Protein 2BBR (pdb70)

CATH classification: 1.10.533.10 (+1 more: 1.10.533.10)

Foldseek 3Di:
DDCQFADDLVLVVVLCVPDDPVLQVLQCLQLPVQQPPDDGSSSSLVSCVVVVQRTPLVVLQSCVLVVVQVCCCVPVVDHNVRSVVSPFPGPGWPLSSLQSNLLVVDDLVLLVQLQVVVCVVPVVLVVQDDSPDGSSSSVVSCVVVPNADQQGDQVVLVSCVVSVVPVSSVVRVVSNVVVVCCCVPVVGD

Solvent-accessible surface area: 9889 Å² total; per-residue (Å²): 136,79,92,182,69,47,21,64,55,85,71,1,94,101,5,26,134,81,19,84,81,69,23,41,18,7,8,44,4,4,2,68,87,12,6,100,79,36,103,67,13,61,84,1,4,38,21,0,29,148,80,84,69,2,24,51,15,0,7,0,0,2,5,36,8,17,110,44,41,69,6,0,130,77,54,38,66,43,61,90,109,22,0,57,146,46,63,28,84,13,41,1,40,84,1,4,15,1,0,0,50,1,13,93,103,22,79,96,67,26,28,100,13,0,22,95,56,0,31,122,109,37,99,78,2,61,132,59,19,60,167,96,9,67,9,3,60,0,0,36,7,0,32,115,69,64,48,4,42,58,73,44,0,52,32,0,2,67,6,0,112,89,28,192,54,109,75,1,7,103,68,0,64,83,5,40,101,82,30,68,50,96,150,145,186,97,181,50,102

Radius of gyration: 16.98 Å; Cα contacts (8 Å, |Δi|>4): 195; chains: 1; bounding box: 41×42×43 Å

Secondary structure (DSSP, 8-state):
--GGGS--HHHHHHHHTT--HHHHHHHHHHTTTTSTT--SHHHHHHHHHHTT---HHHHHHHHHHTT-HHHHHHHH---HHHHHTTTTSSS--HHHHHHHHHHTT--HHHHHHHHHHHHHH-GGGGGG--TT--HHHHHHHHHHTTS-BTTB-HHHHHHHHHTT-HHHHHHHHHHHHHHHHHHHHH---

Organism: Molluscum contagiosum virus subtype 1 (NCBI:txid10280)

B-factor: mean 19.01, std 9.84, range [7.95, 62.47]

InterPro domains:
  IPR001875 Death effector domain [PF01335] (96-179)
  IPR001875 Death effector domain [PS50168] (8-78)
  IPR001875 Death effector domain [PS50168] (95-175)
  IPR001875 Death effector domain [SM00031] (8-78)
  IPR001875 Death effector domain [SM00031] (94-175)
  IPR011029 Death-like domain superfamily [G3DSA:1.10.533.10] (1-90)
  IPR011029 Death-like domain superfamily [G3DSA:1.10.533.10] (91-191)
  IPR011029 Death-like domain superfamily [SSF47986] (13-74)
  IPR011029 Death-like domain superfamily [SSF47986] (94-177)

Sequence (189 aa):
SDSKEVPSLPFLRHLLEELDSHEDSLLLFLCHDAAPGCTTVTQALCSLSQQRKLTLAALVEMLYVLQRMDLLKSRFGLSKEGAEQLLGTSFLTRYRKLMVCVGEELDSSELRALRLFACNLNPSLSTALSESSRFVELVLALENVGLVSPSSVSVLADMLRTLRRLDLCQQLVEYEQQEQARYRYCLHH

GO terms:
  GO:0042025 host cell nucleus (C, IDA)
  GO:0030430 host cell cytoplasm (C, IDA)
  GO:0140321 symbiont-mediated suppression of host autophagy (P, IDA)
  GO:0033668 symbiont-mediated suppression of host apoptosis (P, IDA)
  GO:0085034 symbiont-mediated suppression of host NF-kappaB cascade (P, IDA)
  GO:0005515 protein binding (F, IPI)
  GO:2001234 negative regulation of apoptotic signaling pathway (P, IDA)
  GO:0060545 positive regulation of necroptotic process (P, IMP)

Structure (mmCIF, N/CA/C/O backbone):
data_2BBR
#
_entry.id   2BBR
#
_cell.length_a   34.979
_cell.length_b   62.867
_cell.length_c   75.806
_cell.angle_alpha   90.00
_cell.angle_beta   90.00
_cell.angle_gamma   90.00
#
_symmetry.space_group_name_H-M   'P 21 21 21'
#
loop_
_entity.id
_entity.type
_entity.pdbx_description
1 polymer 'Viral CASP8 and FADD-like apoptosis regulator'
2 non-polymer 'AZIDE ION'
3 water water
#
loop_
_atom_site.group_PDB
_atom_site.id
_atom_site.type_symbol
_atom_site.label_atom_id
_atom_site.label_alt_id
_atom_site.label_comp_id
_atom_site.label_asym_id
_atom_site.label_entity_id
_atom_site.label_seq_id
_atom_site.pdbx_PDB_ins_code
_atom_site.Cartn_x
_atom_site.Cartn_y
_atom_site.Cartn_z
_atom_site.occupancy
_atom_site.B_iso_or_equiv
_atom_site.auth_seq_id
_atom_site.auth_comp_id
_atom_site.auth_asym_id
_atom_site.auth_atom_id
_atom_site.pdbx_PDB_model_num
ATOM 1 N N . SER A 1 2 ? -3.625 12.805 7.802 1.00 22.75 2 SER A N 1
ATOM 2 C CA . SER A 1 2 ? -4.164 13.309 9.098 1.00 24.34 2 SER A CA 1
ATOM 3 C C . SER A 1 2 ? -5.615 13.755 8.947 1.00 23.55 2 SER A C 1
ATOM 4 O O . SER A 1 2 ? -6.070 14.053 7.843 1.00 22.96 2 SER A O 1
ATOM 7 N N . ASP A 1 3 ? -6.335 13.796 10.065 1.00 24.02 3 ASP A N 1
ATOM 8 C CA . ASP A 1 3 ? -7.736 14.204 10.071 1.00 25.13 3 ASP A CA 1
ATOM 9 C C . ASP A 1 3 ? -7.859 15.721 10.171 1.00 24.88 3 ASP A C 1
ATOM 10 O O . ASP A 1 3 ? -7.604 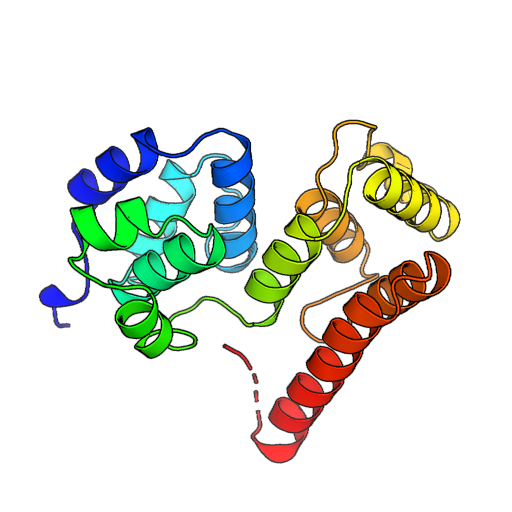16.306 11.223 1.00 24.01 3 ASP A O 1
ATOM 15 N N . SER A 1 4 ? -8.258 16.352 9.071 1.00 25.23 4 SER A N 1
ATOM 16 C CA . SER A 1 4 ? -8.403 17.804 9.026 1.00 25.97 4 SER A CA 1
ATOM 17 C C . SER A 1 4 ? -9.455 18.319 10.006 1.00 26.26 4 SER A C 1
ATOM 18 O O . SER A 1 4 ? -9.436 19.490 10.386 1.00 25.69 4 SER A O 1
ATOM 21 N N . LYS A 1 5 ? -10.367 17.442 10.412 1.00 27.12 5 LYS A N 1
ATOM 22 C CA . LYS A 1 5 ? -11.428 17.818 11.342 1.00 28.52 5 LYS A CA 1
ATOM 23 C C . LYS A 1 5 ? -10.889 18.368 12.660 1.00 28.79 5 LYS A C 1
ATOM 24 O O . LYS A 1 5 ? -11.517 19.225 13.284 1.00 29.52 5 LYS A O 1
ATOM 30 N N . GLU A 1 6 ? -9.729 17.875 13.082 1.00 28.65 6 GLU A N 1
ATOM 31 C CA . GLU A 1 6 ? -9.127 18.315 14.335 1.00 27.87 6 GLU A CA 1
ATOM 32 C C . GLU A 1 6 ? -8.317 19.597 14.173 1.00 26.64 6 GLU A C 1
ATOM 33 O O . GLU A 1 6 ? -7.682 20.058 15.121 1.00 25.96 6 GLU A O 1
ATOM 39 N N . VAL A 1 7 ? -8.344 20.172 12.976 1.00 25.28 7 VAL A N 1
ATOM 40 C CA . VAL A 1 7 ? -7.597 21.394 12.707 1.00 24.24 7 VAL A CA 1
ATOM 41 C C . VAL A 1 7 ? -8.483 22.529 12.199 1.00 24.34 7 VAL A C 1
ATOM 42 O O . VAL A 1 7 ? -8.887 22.543 11.036 1.00 23.28 7 VAL A O 1
ATOM 46 N N . PRO A 1 8 ? -8.808 23.493 13.075 1.00 24.87 8 PRO A N 1
ATOM 47 C CA . PRO A 1 8 ? -9.649 24.628 12.677 1.00 24.92 8 PRO A CA 1
ATOM 48 C C . PRO A 1 8 ? -8.879 25.511 11.695 1.00 25.22 8 PRO A C 1
ATOM 49 O O . PRO A 1 8 ? -7.669 25.677 11.830 1.00 25.22 8 PRO A O 1
ATOM 53 N N . SER A 1 9 ? -9.573 26.075 10.712 1.00 24.82 9 SER A N 1
ATOM 54 C CA . SER A 1 9 ? -8.912 26.925 9.726 1.00 24.49 9 SER A CA 1
ATOM 55 C C . SER A 1 9 ? -8.371 28.192 10.375 1.00 24.49 9 SER A C 1
ATOM 56 O O . SER A 1 9 ? -8.950 28.700 11.338 1.00 24.05 9 SER A O 1
ATOM 59 N N . LEU A 1 10 ? -7.264 28.703 9.844 1.00 24.97 10 LEU A N 1
ATOM 60 C CA . LEU A 1 10 ? -6.658 29.918 10.377 1.00 25.47 10 LEU A CA 1
ATOM 61 C C . LEU A 1 10 ? -7.605 31.114 10.337 1.00 24.76 10 LEU A C 1
ATOM 62 O O . LEU A 1 10 ? -7.713 31.852 11.315 1.00 25.66 10 LEU A O 1
ATOM 67 N N . PRO A 1 11 ? -8.300 31.331 9.205 1.00 23.39 11 PRO A N 1
ATOM 68 C CA . PRO A 1 11 ? -9.223 32.468 9.128 1.00 22.40 11 PRO A CA 1
ATOM 69 C C . PRO A 1 11 ? -10.182 32.477 10.316 1.00 19.47 11 PRO A C 1
ATOM 70 O O . PRO A 1 11 ? -10.441 33.519 10.919 1.00 19.77 11 PRO A O 1
ATOM 74 N N . PHE A 1 12 ? -10.702 31.300 10.641 1.00 18.68 12 PHE A N 1
ATOM 75 C CA . PHE A 1 12 ? -11.620 31.130 11.759 1.00 17.98 12 PHE A CA 1
ATOM 76 C C . PHE A 1 12 ? -10.922 31.580 13.044 1.00 18.46 12 PHE A C 1
ATOM 77 O O . PHE A 1 12 ? -11.541 32.164 13.936 1.00 16.67 12 PHE A O 1
ATOM 85 N N . LEU A 1 13 ? -9.620 31.320 13.112 1.00 20.69 13 LEU A N 1
ATOM 86 C CA . LEU A 1 13 ? -8.805 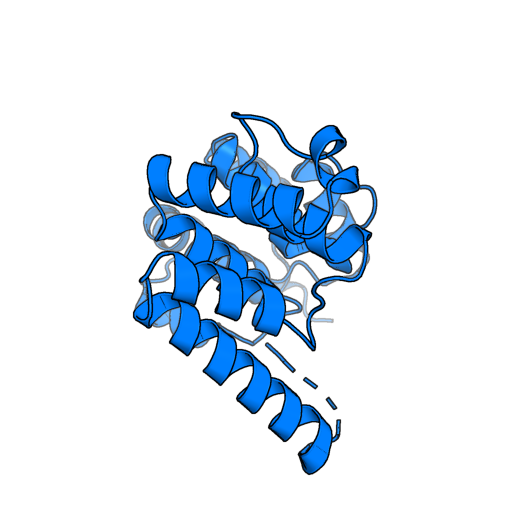31.669 14.271 1.00 22.45 13 LEU A CA 1
ATOM 87 C C . LEU A 1 13 ? -8.493 33.162 14.368 1.00 23.25 13 LEU A C 1
ATOM 88 O O . LEU A 1 13 ? -8.655 33.761 15.433 1.00 22.41 13 LEU A O 1
ATOM 93 N N . ARG A 1 14 ? -8.035 33.761 13.272 1.00 24.03 14 ARG A N 1
ATOM 94 C CA . ARG A 1 14 ? -7.721 35.188 13.282 1.00 23.92 14 ARG A CA 1
ATOM 95 C C . ARG A 1 14 ? -8.945 35.990 13.703 1.00 23.08 14 ARG A C 1
ATOM 96 O O . ARG A 1 14 ? -8.831 37.025 14.361 1.00 22.85 14 ARG A O 1
ATOM 104 N N . HIS A 1 15 ? -10.119 35.503 13.323 1.00 20.50 15 HIS A N 1
ATOM 105 C CA . HIS A 1 15 ? -11.362 36.169 13.673 1.00 16.86 15 HIS A CA 1
ATOM 106 C C . HIS A 1 15 ? -11.587 36.026 15.179 1.00 17.07 15 HIS A C 1
ATOM 107 O O . HIS A 1 15 ? -12.027 36.957 15.852 1.00 15.67 15 HIS A O 1
ATOM 114 N N . LEU A 1 16 ? -11.270 34.851 15.704 1.00 17.61 16 LEU A N 1
ATOM 115 C CA . LEU A 1 16 ? -11.411 34.599 17.131 1.00 19.00 16 LEU A CA 1
ATOM 116 C C . LEU A 1 16 ? -10.509 35.547 17.929 1.00 18.56 16 LEU A C 1
ATOM 117 O O . LEU A 1 16 ? -10.896 36.036 18.990 1.00 18.07 16 LEU A O 1
ATOM 122 N N . LEU A 1 17 ? -9.317 35.818 17.403 1.00 17.86 17 LEU A N 1
ATOM 123 C CA . LEU A 1 17 ? -8.356 36.691 18.077 1.00 19.36 17 LEU A CA 1
ATOM 124 C C . LEU A 1 17 ? -8.826 38.126 18.290 1.00 19.53 17 LEU A C 1
ATOM 125 O O . LEU A 1 17 ? -8.347 38.811 19.195 1.00 19.38 17 LEU A O 1
ATOM 130 N N . GLU A 1 18 ? -9.749 38.586 17.455 1.00 19.32 18 GLU A N 1
ATOM 131 C CA . GLU A 1 18 ? -10.267 39.942 17.578 1.00 19.53 18 GLU A CA 1
ATOM 132 C C . GLU A 1 18 ? -11.040 40.091 18.882 1.00 18.57 18 GLU A C 1
ATOM 133 O O . GLU A 1 18 ? -11.396 41.201 19.282 1.00 18.29 18 GLU A O 1
ATOM 139 N N . GLU A 1 19 ? -11.292 38.968 19.546 1.00 16.75 19 GLU A N 1
ATOM 140 C CA . GLU A 1 19 ? -12.036 38.983 20.796 1.00 15.48 19 GLU A CA 1
ATOM 141 C C . GLU A 1 19 ? -11.154 39.075 22.033 1.00 14.84 19 GLU A C 1
ATOM 142 O O . GLU A 1 19 ? -11.659 39.241 23.137 1.00 14.91 19 GLU A O 1
ATOM 148 N N . LEU A 1 20 ? -9.842 38.973 21.850 1.00 14.42 20 LEU A N 1
ATOM 149 C CA . LEU A 1 20 ? -8.915 39.029 22.974 1.00 15.31 20 LEU A CA 1
ATOM 150 C C . LEU A 1 20 ? -8.272 40.402 23.098 1.00 14.81 20 LEU A C 1
ATOM 151 O O . LEU A 1 20 ? -8.043 41.079 22.097 1.00 17.39 20 LEU A O 1
ATOM 156 N N . ASP A 1 21 ? -7.981 40.812 24.329 1.00 15.84 21 ASP A N 1
ATOM 157 C CA . ASP A 1 21 ? -7.341 42.101 24.554 1.00 15.78 21 ASP A CA 1
ATOM 158 C C . ASP A 1 21 ? -5.836 41.885 24.661 1.00 15.93 21 ASP A C 1
ATOM 159 O O . ASP A 1 21 ? -5.358 40.756 24.533 1.00 14.62 21 ASP A O 1
ATOM 164 N N . SER A 1 22 ? -5.088 42.960 24.889 1.00 15.94 22 SER A N 1
ATOM 165 C CA . SER A 1 22 ? -3.635 42.868 24.973 1.00 15.80 22 SER A CA 1
ATOM 166 C C . SER A 1 22 ? -3.111 41.950 26.069 1.00 14.36 22 SER A C 1
ATOM 167 O O . SER A 1 22 ? -2.088 41.292 25.888 1.00 14.31 22 SER A O 1
ATOM 170 N N . HIS A 1 23 ? -3.792 41.907 27.208 1.00 13.61 23 HIS A N 1
ATOM 171 C CA . HIS A 1 23 ? -3.341 41.041 28.289 1.00 13.65 23 HIS A CA 1
ATOM 172 C C . HIS A 1 23 ? -3.492 39.584 27.858 1.00 11.95 23 HIS A C 1
ATOM 173 O O . HIS A 1 23 ? -2.571 38.779 28.003 1.00 11.88 23 HIS A O 1
ATOM 180 N N . GLU A 1 24 ? -4.658 39.249 27.317 1.00 11.85 24 GLU A N 1
ATOM 181 C CA . GLU A 1 24 ? -4.916 37.893 26.859 1.00 11.72 24 GLU A CA 1
ATOM 182 C C . GLU A 1 24 ? -3.932 37.491 25.765 1.00 11.47 24 GLU A C 1
ATOM 183 O O . GLU A 1 24 ? -3.483 36.346 25.730 1.00 11.26 24 GLU A O 1
ATOM 189 N N . ASP A 1 25 ? -3.583 38.427 24.885 1.00 11.97 25 ASP A N 1
ATOM 190 C CA . ASP A 1 25 ? -2.623 38.140 23.821 1.00 12.11 25 ASP A CA 1
ATOM 191 C C . ASP A 1 25 ? -1.290 37.725 24.439 1.00 11.82 25 ASP A C 1
ATOM 192 O O . ASP A 1 25 ? -0.652 36.777 23.982 1.00 12.43 25 ASP A O 1
ATOM 197 N N . SER A 1 26 ? -0.867 38.452 25.470 1.00 12.09 26 SER A N 1
ATOM 198 C CA . SER A 1 26 ? 0.392 38.162 26.142 1.00 12.65 26 SER A CA 1
ATOM 199 C C . SER A 1 26 ? 0.370 36.771 26.766 1.00 11.34 26 SER A C 1
ATOM 200 O O . SER A 1 26 ? 1.361 36.045 26.719 1.00 11.18 26 SER A O 1
ATOM 203 N N . LEU A 1 27 ? -0.760 36.405 27.359 1.00 10.94 27 LEU A N 1
ATOM 204 C CA . LEU A 1 27 ? -0.881 35.093 27.974 1.00 10.09 27 LEU A CA 1
ATOM 205 C C . LEU A 1 27 ? -0.773 33.990 26.926 1.00 9.78 27 LEU A C 1
ATOM 206 O O . LEU A 1 27 ? -0.113 32.978 27.151 1.00 9.92 27 LEU A O 1
ATOM 211 N N . LEU A 1 28 ? -1.417 34.181 25.778 1.00 10.05 28 LEU A N 1
ATOM 212 C CA . LEU A 1 28 ? -1.347 33.172 24.733 1.00 10.30 28 LEU A CA 1
ATOM 213 C C . LEU A 1 28 ? 0.064 33.074 24.174 1.00 10.07 28 LEU A C 1
ATOM 214 O O . LEU A 1 28 ? 0.558 31.978 23.916 1.00 10.49 28 LEU A O 1
ATOM 219 N N . LEU A 1 29 ? 0.719 34.213 23.982 1.00 10.59 29 LEU A N 1
ATOM 220 C CA . LEU A 1 29 ? 2.084 34.191 23.474 1.00 10.67 29 LEU A CA 1
ATOM 221 C C . LEU A 1 29 ? 2.975 33.410 24.438 1.00 10.42 29 LEU A C 1
ATOM 222 O O . LEU A 1 29 ? 3.849 32.658 24.015 1.00 11.34 29 LEU A O 1
ATOM 227 N N . PHE A 1 30 ? 2.745 33.582 25.736 1.00 10.55 30 PHE A N 1
ATOM 228 C CA . PHE A 1 30 ? 3.520 32.864 26.743 1.00 10.31 30 PHE A CA 1
ATOM 229 C C . PHE A 1 30 ? 3.248 31.361 26.632 1.00 9.82 30 PHE A C 1
ATOM 230 O O . PHE A 1 30 ? 4.171 30.546 26.675 1.00 10.08 30 PHE A O 1
ATOM 238 N N . LEU A 1 31 ? 1.979 30.994 26.479 1.00 9.08 31 LEU A N 1
ATOM 239 C CA . LEU A 1 31 ? 1.619 29.584 26.353 1.00 9.29 31 LEU A CA 1
ATOM 240 C C . LEU A 1 31 ? 2.300 28.940 25.148 1.00 8.61 31 LEU A C 1
ATOM 241 O O . LEU A 1 31 ? 2.598 27.741 25.157 1.00 9.57 31 LEU A O 1
ATOM 246 N N . CYS A 1 32 ? 2.544 29.745 24.116 1.00 9.46 32 CYS A N 1
ATOM 247 C CA . CYS A 1 32 ? 3.177 29.272 22.887 1.00 10.32 32 CYS A CA 1
ATOM 248 C C . CYS A 1 32 ? 4.682 29.502 22.865 1.00 10.91 32 CYS A C 1
ATOM 249 O O . CYS A 1 32 ? 5.318 29.309 21.832 1.00 12.03 32 CYS A O 1
ATOM 252 N N . HIS A 1 33 ? 5.253 29.893 24.000 1.00 11.22 33 HIS A N 1
ATOM 253 C CA . HIS A 1 33 ? 6.679 30.196 24.068 1.00 11.06 33 HIS A CA 1
ATOM 254 C C . HIS A 1 33 ? 7.634 29.118 23.556 1.00 12.66 33 HIS A C 1
ATOM 255 O O . HIS A 1 33 ? 8.587 29.430 22.842 1.00 13.93 33 HIS A O 1
ATOM 262 N N . ASP A 1 34 ? 7.393 27.863 23.918 1.00 11.64 34 ASP A N 1
ATOM 263 C CA . ASP A 1 34 ? 8.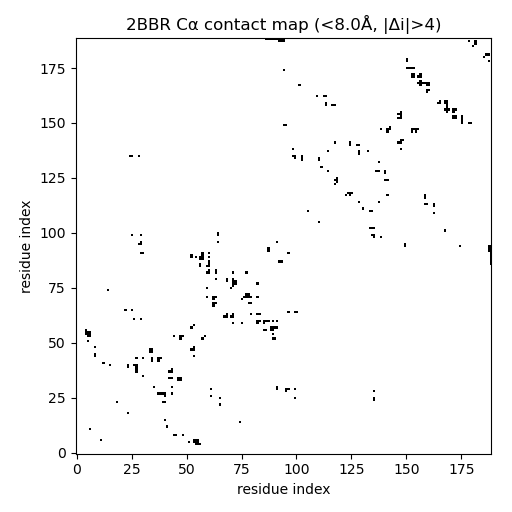265 26.772 23.489 1.00 13.50 34 ASP A CA 1
ATOM 264 C C . ASP A 1 34 ? 8.053 26.360 22.038 1.00 12.94 34 ASP A C 1
ATOM 265 O O . ASP A 1 34 ? 9.013 26.097 21.312 1.00 14.83 34 ASP A O 1
ATOM 270 N N . ALA A 1 35 ? 6.795 26.302 21.615 1.00 14.28 35 ALA A N 1
ATOM 271 C CA . ALA A 1 35 ? 6.469 25.886 20.255 1.00 16.74 35 ALA A CA 1
ATOM 272 C C . ALA A 1 35 ? 6.659 26.966 19.195 1.00 19.01 35 ALA A C 1
ATOM 273 O O . ALA A 1 35 ? 7.060 26.668 18.068 1.00 20.76 35 ALA A O 1
ATOM 275 N N . ALA A 1 36 ? 6.373 28.213 19.550 1.00 20.79 36 ALA A N 1
ATOM 276 C CA . ALA A 1 36 ? 6.501 29.322 18.608 1.00 22.61 36 ALA A CA 1
ATOM 277 C C . ALA A 1 36 ? 7.563 30.320 19.054 1.00 23.99 36 ALA A C 1
ATOM 278 O O . ALA A 1 36 ? 7.245 31.405 19.540 1.00 24.77 36 ALA A O 1
ATOM 280 N N . PRO A 1 37 ? 8.846 29.966 18.880 1.00 26.06 37 PRO A N 1
ATOM 281 C CA . PRO A 1 37 ? 9.971 30.822 19.263 1.00 27.20 37 PRO A CA 1
ATOM 282 C C . PRO A 1 37 ? 10.138 32.055 18.380 1.00 27.43 37 PRO A C 1
ATOM 283 O O . PRO A 1 37 ? 9.941 31.994 17.166 1.00 27.95 37 PRO A O 1
ATOM 287 N N . GLY A 1 38 ? 10.499 33.173 19.003 1.00 28.12 38 GLY A N 1
ATOM 288 C CA . GLY A 1 38 ? 10.716 34.407 18.267 1.00 27.94 38 GLY A CA 1
ATOM 289 C C . GLY A 1 38 ? 9.484 35.229 17.941 1.00 27.70 38 GLY A C 1
ATOM 290 O O . GLY A 1 38 ? 9.601 36.396 17.566 1.00 28.36 38 GLY A O 1
ATOM 291 N N . CYS A 1 39 ? 8.304 34.635 18.080 1.00 27.71 39 CYS A N 1
ATOM 292 C CA . CYS A 1 39 ? 7.064 35.342 17.779 1.00 27.40 39 CYS A CA 1
ATOM 293 C C . CYS A 1 39 ? 6.798 36.508 18.723 1.00 28.26 39 CYS A C 1
ATOM 294 O O . CYS A 1 39 ? 7.139 36.458 19.904 1.00 29.29 39 CYS A O 1
ATOM 297 N N . THR A 1 40 ? 6.181 37.556 18.186 1.00 28.80 40 THR A N 1
ATOM 298 C CA . THR A 1 40 ? 5.861 38.745 18.964 1.00 29.50 40 THR A CA 1
ATOM 299 C C . THR A 1 40 ? 4.365 39.047 18.928 1.00 29.48 40 THR A C 1
ATOM 300 O O . THR A 1 40 ? 3.854 39.790 19.766 1.00 30.69 40 THR A O 1
ATOM 304 N N . THR A 1 41 ? 3.669 38.470 17.952 1.00 28.78 41 THR A N 1
ATOM 305 C CA . THR A 1 41 ? 2.230 38.669 17.817 1.00 28.08 41 THR A CA 1
ATOM 306 C C . THR A 1 41 ? 1.517 37.321 17.876 1.00 27.03 41 THR A C 1
ATOM 307 O O . THR A 1 41 ? 2.087 36.293 17.511 1.00 25.52 41 THR A O 1
ATOM 311 N N . VAL A 1 42 ? 0.270 37.327 18.336 1.00 26.57 42 VAL A N 1
ATOM 312 C CA . VAL A 1 42 ? -0.501 36.095 18.438 1.00 26.86 42 VAL A CA 1
ATOM 313 C C . VAL A 1 42 ? -0.689 35.460 17.064 1.00 26.35 42 VAL A C 1
ATOM 314 O O . VAL A 1 42 ? -0.688 34.236 16.931 1.00 25.74 42 VAL A O 1
ATOM 318 N N . THR A 1 43 ? -0.848 36.297 16.044 1.00 25.94 43 THR A N 1
ATOM 319 C CA . THR A 1 43 ? -1.024 35.805 14.684 1.00 25.32 43 THR A CA 1
ATOM 320 C C . THR A 1 43 ? 0.172 34.947 14.288 1.00 24.25 43 THR A C 1
ATOM 321 O O . THR A 1 43 ? 0.008 33.857 13.739 1.00 23.05 43 THR A O 1
ATOM 325 N N . GLN A 1 44 ? 1.375 35.439 14.573 1.00 22.19 44 GLN A N 1
ATOM 326 C CA . GLN A 1 44 ? 2.590 34.700 14.246 1.00 20.64 44 GLN A CA 1
ATOM 327 C C . GLN A 1 44 ? 2.613 33.365 14.971 1.00 18.42 44 GLN A C 1
ATOM 328 O O . GLN A 1 44 ? 2.923 32.333 14.381 1.00 17.88 44 GLN A O 1
ATOM 334 N N . ALA A 1 45 ? 2.289 33.392 16.260 1.00 17.83 45 ALA A N 1
ATOM 335 C CA . ALA A 1 45 ? 2.281 32.178 17.063 1.00 18.42 45 ALA A CA 1
ATOM 336 C C . ALA A 1 45 ? 1.334 31.133 16.481 1.00 18.17 45 ALA A C 1
ATOM 337 O O . ALA A 1 45 ? 1.699 29.968 16.346 1.00 17.61 45 ALA A O 1
ATOM 339 N N . LEU A 1 46 ? 0.121 31.551 16.130 1.00 19.64 46 LEU A N 1
ATOM 340 C CA . LEU A 1 46 ? -0.857 30.630 15.561 1.00 20.98 46 LEU A CA 1
ATOM 341 C C . LEU A 1 46 ? -0.373 30.059 14.234 1.00 20.46 46 LEU A C 1
ATOM 342 O O . LEU A 1 46 ? -0.540 28.870 13.965 1.00 19.26 46 LEU A O 1
ATOM 347 N N . CYS A 1 47 ? 0.221 30.907 13.403 1.00 19.92 47 CYS A N 1
ATOM 348 C CA . CYS A 1 47 ? 0.730 30.456 12.115 1.00 19.45 47 CYS A CA 1
ATOM 349 C C . CYS A 1 47 ? 1.817 29.414 12.343 1.00 17.95 47 CYS A C 1
ATOM 350 O O . CYS A 1 47 ? 1.876 28.401 11.649 1.00 16.11 47 CYS A O 1
ATOM 353 N N . SER A 1 48 ? 2.676 29.665 13.325 1.00 15.99 48 SER A N 1
ATOM 354 C CA . SER A 1 48 ? 3.747 28.735 13.640 1.00 15.23 48 SER A CA 1
ATOM 355 C C . SER A 1 48 ? 3.169 27.398 14.100 1.00 13.90 48 SER A C 1
ATOM 356 O O . SER A 1 48 ? 3.644 26.337 13.698 1.00 13.91 48 SER A O 1
ATOM 359 N N . LEU A 1 49 ? 2.143 27.448 14.946 1.00 13.66 49 LEU A N 1
ATOM 360 C CA . LEU A 1 49 ? 1.519 26.222 15.425 1.00 13.68 49 LEU A CA 1
ATOM 361 C C . LEU A 1 49 ? 0.852 25.486 14.269 1.00 13.96 49 LEU A C 1
ATOM 362 O O . LEU A 1 49 ? 0.885 24.262 14.207 1.00 13.54 49 LEU A O 1
ATOM 367 N N . SER A 1 50 ? 0.253 26.237 13.350 1.00 14.46 50 SER A N 1
ATOM 368 C CA . SER A 1 50 ? -0.406 25.638 12.193 1.00 16.30 50 SER A CA 1
ATOM 369 C C . SER A 1 50 ? 0.612 24.877 11.344 1.00 14.99 50 SER A C 1
ATOM 370 O O . SER A 1 50 ? 0.350 23.769 10.881 1.00 15.24 50 SER A O 1
ATOM 373 N N . GLN A 1 51 ? 1.780 25.482 11.155 1.00 14.24 51 GLN A N 1
ATOM 374 C CA . GLN A 1 51 ? 2.856 24.880 10.371 1.00 15.12 51 GLN A CA 1
ATOM 375 C C . GLN A 1 51 ? 3.286 23.536 10.944 1.00 15.74 51 GLN A C 1
ATOM 376 O O . GLN A 1 51 ? 3.697 22.634 10.212 1.00 15.87 51 GLN A O 1
ATOM 382 N N . GLN A 1 52 ? 3.194 23.418 12.263 1.00 15.35 52 GLN A N 1
ATOM 383 C CA . GLN A 1 52 ? 3.592 22.207 12.969 1.00 15.44 52 GLN A CA 1
ATOM 384 C C . GLN A 1 52 ? 2.417 21.275 13.237 1.00 15.54 52 GLN A C 1
ATOM 385 O O . GLN A 1 52 ? 2.592 20.203 13.812 1.00 16.10 52 GLN A O 1
ATOM 391 N N . ARG A 1 53 ? 1.229 21.691 12.811 1.00 15.44 53 ARG A N 1
ATOM 392 C CA . ARG A 1 53 ? 0.003 20.933 13.033 1.00 15.00 53 ARG A CA 1
ATOM 393 C C . ARG A 1 53 ? -0.203 20.720 14.531 1.00 14.04 53 ARG A C 1
ATOM 394 O O . ARG A 1 53 ? -0.593 19.641 14.983 1.00 16.57 53 ARG A O 1
ATOM 402 N N . LYS A 1 54 ? 0.076 21.765 15.300 1.00 14.09 54 LYS A N 1
ATOM 403 C CA . LYS A 1 54 ? -0.099 21.717 16.745 1.00 14.55 54 LYS A CA 1
ATOM 404 C C . LYS A 1 54 ? -1.320 22.545 17.117 1.00 13.60 54 LYS A C 1
ATOM 405 O O . LYS A 1 54 ? -1.772 22.521 18.261 1.00 14.27 54 LYS A O 1
ATOM 411 N N . LEU A 1 55 ? -1.853 23.273 16.139 1.00 14.89 55 LEU A N 1
ATOM 412 C CA . LEU A 1 55 ? -3.016 24.126 16.353 1.00 16.60 55 LEU A CA 1
ATOM 413 C C . LEU A 1 55 ? -4.291 23.322 16.134 1.00 15.97 55 LEU A C 1
ATOM 414 O O . LEU A 1 55 ? -5.006 23.508 15.148 1.00 18.83 55 LEU A O 1
ATOM 419 N N . THR A 1 56 ? -4.563 22.424 17.074 1.00 15.07 56 THR A N 1
ATOM 420 C CA . THR A 1 56 ? -5.726 21.553 17.019 1.00 13.04 56 THR A CA 1
ATOM 421 C C . THR A 1 56 ? -6.914 22.129 17.777 1.00 13.15 56 THR A C 1
ATOM 422 O O . THR A 1 56 ? -6.803 23.147 18.460 1.00 12.01 56 THR A O 1
ATOM 426 N N . LEU A 1 57 ? -8.056 21.466 17.643 1.00 13.16 57 LEU A N 1
ATOM 427 C CA . LEU A 1 57 ? -9.264 21.874 18.342 1.00 13.47 57 LEU A CA 1
ATOM 428 C C . LEU A 1 57 ? -8.957 21.870 19.839 1.00 12.63 57 LEU A C 1
ATOM 429 O O . LEU A 1 57 ? -9.276 22.820 20.555 1.00 12.27 57 LEU A O 1
ATOM 434 N N . ALA A 1 58 ? -8.321 20.799 20.299 1.00 13.14 58 ALA A N 1
ATOM 435 C CA . ALA A 1 58 ? -7.964 20.668 21.704 1.00 12.55 58 ALA A CA 1
ATOM 436 C C . ALA A 1 58 ? -7.084 21.818 22.184 1.00 13.00 58 ALA A C 1
ATOM 437 O O . ALA A 1 58 ? -7.312 22.369 23.257 1.00 12.22 58 ALA A O 1
ATOM 439 N N . ALA A 1 59 ? -6.074 22.177 21.397 1.00 11.08 59 ALA A N 1
ATOM 440 C CA . ALA A 1 59 ? -5.181 23.264 21.781 1.00 10.93 59 ALA A CA 1
ATOM 441 C C . ALA A 1 59 ? -5.934 24.577 21.969 1.00 10.33 59 ALA A C 1
ATOM 442 O O . ALA A 1 59 ? -5.743 25.273 22.967 1.00 10.34 59 ALA A O 1
ATOM 444 N N . LEU A 1 60 ? -6.788 24.913 21.008 1.00 10.04 60 LEU A N 1
ATOM 445 C CA . LEU A 1 60 ? -7.558 26.148 21.090 1.00 11.29 60 LEU A CA 1
ATOM 446 C C . LEU A 1 60 ? -8.511 26.131 22.277 1.00 9.99 60 LEU A C 1
ATOM 447 O O . LEU A 1 60 ? -8.664 27.133 22.973 1.00 10.58 60 LEU A O 1
ATOM 452 N N . VAL A 1 61 ? -9.158 24.993 22.501 1.00 9.93 61 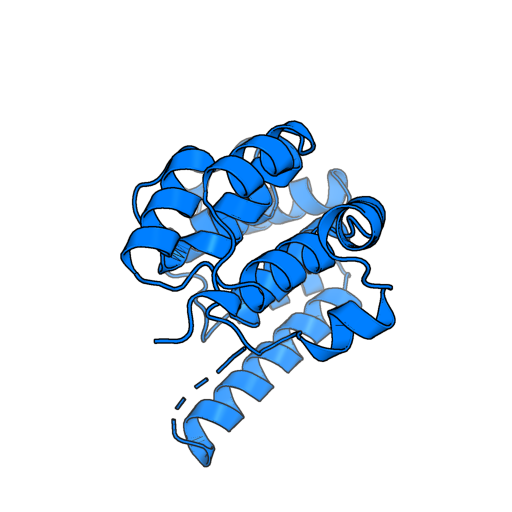VAL A N 1
ATOM 453 C CA . VAL A 1 61 ? -10.081 24.869 23.618 1.00 9.37 61 VAL A CA 1
ATOM 454 C C . VAL A 1 61 ? -9.330 25.069 24.935 1.00 9.92 61 VAL A C 1
ATOM 455 O O . VAL A 1 61 ? -9.808 25.771 25.828 1.00 10.45 61 VAL A O 1
ATOM 459 N N . GLU A 1 62 ? -8.144 24.478 25.052 1.00 9.79 62 GLU A N 1
ATOM 460 C CA . GLU A 1 62 ? -7.356 24.639 26.273 1.00 10.52 62 GLU A CA 1
ATOM 461 C C . GLU A 1 62 ? -6.952 26.095 26.459 1.00 10.05 62 GLU A C 1
ATOM 462 O O . GLU A 1 62 ? -7.003 26.625 27.569 1.00 10.15 62 GLU A O 1
ATOM 468 N N . MET A 1 63 ? -6.531 26.742 25.376 1.00 9.61 63 MET A N 1
ATOM 469 C CA . MET A 1 63 ? -6.147 28.143 25.464 1.00 10.27 63 MET A CA 1
ATOM 470 C C . MET A 1 63 ? -7.296 28.984 25.996 1.00 9.98 63 MET A C 1
ATOM 471 O O . MET A 1 63 ? -7.115 29.785 26.911 1.00 10.97 63 MET A O 1
ATOM 476 N N . LEU A 1 64 ? -8.480 28.805 25.420 1.00 9.88 64 LEU A N 1
ATOM 477 C CA . LEU A 1 64 ? -9.636 29.580 25.863 1.00 9.78 64 LEU A CA 1
ATOM 478 C C . LEU A 1 64 ? -10.005 29.266 27.311 1.00 9.66 64 LEU A C 1
ATOM 479 O O . LEU A 1 64 ? -10.396 30.156 28.065 1.00 10.59 64 LEU A O 1
ATOM 484 N N . TYR A 1 65 ? -9.884 28.002 27.700 1.00 9.87 65 TYR A N 1
ATOM 485 C CA . TYR A 1 65 ? -10.196 27.620 29.070 1.00 9.70 65 TYR A CA 1
ATOM 486 C C . TYR A 1 65 ? -9.245 28.313 30.046 1.00 10.71 65 TYR A C 1
ATOM 487 O O . TYR A 1 65 ? -9.672 28.880 31.052 1.00 10.84 65 TYR A O 1
ATOM 496 N N . VAL A 1 66 ? -7.952 28.266 29.742 1.00 11.27 66 VAL A N 1
ATOM 497 C CA . VAL A 1 66 ? -6.957 28.893 30.600 1.00 11.97 66 VAL A CA 1
ATOM 498 C C . VAL A 1 66 ? -7.214 30.396 30.723 1.00 12.73 66 VAL A C 1
ATOM 499 O O . VAL A 1 66 ? -6.978 30.983 31.777 1.00 13.45 66 VAL A O 1
ATOM 503 N N . LEU A 1 67 ? -7.705 31.010 29.649 1.00 12.31 67 LEU A N 1
ATOM 504 C CA . LEU A 1 67 ? -8.011 32.442 29.644 1.00 12.80 67 LEU A CA 1
ATOM 505 C C . LEU A 1 67 ? -9.370 32.704 30.286 1.00 12.33 67 LEU A C 1
ATOM 506 O O . LEU A 1 67 ? -9.791 33.854 30.426 1.00 13.93 67 LEU A O 1
ATOM 511 N N . GLN A 1 68 ? -10.054 31.630 30.659 1.00 12.50 68 GLN A N 1
ATOM 512 C CA . GLN A 1 68 ? -11.363 31.723 31.289 1.00 13.74 68 GLN A CA 1
ATOM 513 C C . GLN A 1 68 ? -12.395 32.380 30.379 1.00 12.64 68 GLN A C 1
ATOM 514 O O . GLN A 1 68 ? -13.302 33.066 30.851 1.00 14.26 68 GLN A O 1
ATOM 520 N N . ARG A 1 69 ? -12.253 32.170 29.074 1.00 10.63 69 ARG A N 1
ATOM 521 C CA . ARG A 1 69 ? -13.192 32.730 28.113 1.00 10.31 69 ARG A CA 1
ATOM 522 C C . ARG A 1 69 ? -14.243 31.684 27.758 1.00 10.11 69 ARG A C 1
ATOM 523 O O . ARG A 1 69 ? -14.277 31.145 26.651 1.00 10.32 69 ARG A O 1
ATOM 531 N N . MET A 1 70 ? -15.101 31.394 28.730 1.00 10.15 70 MET A N 1
ATOM 532 C CA . MET A 1 70 ? -16.154 30.410 28.534 1.00 10.55 70 MET A CA 1
ATOM 533 C C . MET A 1 70 ? -17.159 30.900 27.498 1.00 9.66 70 MET A C 1
ATOM 534 O O . MET A 1 70 ? -17.878 30.105 26.897 1.00 10.50 70 MET A O 1
ATOM 539 N N . ASP A 1 71 ? -17.208 32.215 27.292 1.00 10.08 71 ASP A N 1
ATOM 540 C CA . ASP A 1 71 ? -18.102 32.788 26.290 1.00 9.95 71 ASP A CA 1
ATOM 541 C C . ASP A 1 71 ? -17.659 32.327 24.901 1.00 10.00 71 ASP A C 1
ATOM 542 O O . ASP A 1 71 ? -18.477 31.917 24.078 1.00 10.44 71 ASP A O 1
ATOM 547 N N . LEU A 1 72 ? -16.353 32.364 24.657 1.00 9.76 72 LEU A N 1
ATOM 548 C CA . LEU A 1 72 ? -15.811 31.950 23.367 1.00 10.03 72 LEU A CA 1
ATOM 549 C C . LEU A 1 72 ? -15.863 30.431 23.182 1.00 9.14 72 LEU A C 1
ATOM 550 O O . LEU A 1 72 ? -16.025 29.940 22.064 1.00 9.91 72 LEU A O 1
ATOM 555 N N . LEU A 1 73 ? -15.723 29.683 24.274 1.00 9.14 73 LEU A N 1
ATOM 556 C CA . LEU A 1 73 ? -15.811 28.230 24.183 1.00 8.96 73 LEU A CA 1
ATOM 557 C C . LEU A 1 73 ? -17.211 27.868 23.697 1.00 9.47 73 LEU A C 1
ATOM 558 O O . LEU A 1 73 ? -17.384 26.973 22.869 1.00 10.18 73 LEU A O 1
ATOM 563 N N . LYS A 1 74 ? -18.217 28.571 24.212 1.00 9.40 74 LYS A N 1
ATOM 564 C CA . LYS A 1 74 ? -19.593 28.317 23.796 1.00 10.85 74 LYS A CA 1
ATOM 565 C C . LYS A 1 74 ? -19.877 28.770 22.363 1.00 10.85 74 LYS A C 1
ATOM 566 O O . LYS A 1 74 ? -20.347 27.986 21.539 1.00 11.47 74 LYS A O 1
ATOM 572 N N . SER A 1 75 ? -19.578 30.030 22.059 1.00 11.93 75 SER A N 1
ATOM 573 C CA . SER A 1 75 ? -19.874 30.559 20.731 1.00 13.03 75 SER A CA 1
ATOM 574 C C . SER A 1 75 ? -19.070 29.976 19.577 1.00 13.66 75 SER A C 1
ATOM 575 O O . SER A 1 75 ? -19.590 29.841 18.469 1.00 15.52 75 SER A O 1
ATOM 578 N N . ARG A 1 76 ? -17.814 29.623 19.827 1.00 13.05 76 ARG A N 1
ATOM 579 C CA . ARG A 1 76 ? -16.970 29.086 18.769 1.00 14.82 76 ARG A CA 1
ATOM 580 C C . ARG A 1 76 ? -16.881 27.570 18.711 1.00 13.97 76 ARG A C 1
ATOM 581 O O . ARG A 1 76 ? -16.680 27.004 17.635 1.00 15.74 76 ARG A O 1
ATOM 589 N N . PHE A 1 77 ? -17.033 26.905 19.852 1.00 13.52 77 PHE A N 1
ATOM 590 C CA . PHE A 1 77 ? -16.928 25.453 19.865 1.00 14.60 77 PHE A CA 1
ATOM 591 C C . PHE A 1 77 ? -18.126 24.717 20.455 1.00 14.54 77 PHE A C 1
ATOM 592 O O . PHE A 1 77 ? -18.146 23.486 20.477 1.00 15.25 77 PHE A O 1
ATOM 600 N N . GLY A 1 78 ? -19.125 25.467 20.916 1.00 13.74 78 GLY A N 1
ATOM 601 C CA . GLY A 1 78 ? -20.312 24.857 21.493 1.00 13.89 78 GLY A CA 1
ATOM 602 C C . GLY A 1 78 ? -20.013 24.028 22.727 1.00 12.68 78 GLY A C 1
ATOM 603 O O . GLY A 1 78 ? -20.726 23.067 23.030 1.00 15.99 78 GLY A O 1
ATOM 604 N N . LEU A 1 79 ? -18.968 24.405 23.453 1.00 12.14 79 LEU A N 1
ATOM 605 C CA . LEU A 1 79 ? -18.572 23.672 24.644 1.00 11.47 79 LEU A CA 1
ATOM 606 C C . LEU A 1 79 ? -18.825 24.413 25.941 1.00 11.38 79 LEU A C 1
ATOM 607 O O . LEU A 1 79 ? -18.555 25.608 26.057 1.00 12.33 79 LEU A O 1
ATOM 612 N N . SER A 1 80 ? -19.348 23.684 26.919 1.00 11.77 80 SER A N 1
ATOM 613 C CA . SER A 1 80 ? -19.571 24.229 28.245 1.00 12.33 80 SER A CA 1
ATOM 614 C C . SER A 1 80 ? -18.221 24.091 28.952 1.00 11.55 80 SER A C 1
ATOM 615 O O . SER A 1 80 ? -17.290 23.485 28.417 1.00 11.68 80 SER A O 1
ATOM 618 N N . LYS A 1 81 ? -18.122 24.640 30.154 1.00 11.48 81 LYS A N 1
ATOM 619 C CA . LYS A 1 81 ? -16.897 24.551 30.937 1.00 12.78 81 LYS A CA 1
ATOM 620 C C . LYS A 1 81 ? -16.465 23.088 31.101 1.00 12.81 81 LYS A C 1
ATOM 621 O O . LYS A 1 81 ? -15.289 22.754 30.929 1.00 12.92 81 LYS A O 1
ATOM 627 N N . GLU A 1 82 ? -17.421 22.220 31.423 1.00 12.79 82 GLU A N 1
ATOM 628 C CA . GLU A 1 82 ? -17.143 20.797 31.613 1.00 13.04 82 GLU A CA 1
ATOM 629 C C . GLU A 1 82 ? -16.698 20.133 30.312 1.00 13.10 82 GLU A C 1
ATOM 630 O O . GLU A 1 82 ? -15.824 19.265 30.317 1.00 13.26 82 GLU A O 1
ATOM 636 N N . GLY A 1 83 ? -17.306 20.532 29.199 1.00 13.40 83 GLY A N 1
ATOM 637 C CA . GLY A 1 83 ? -16.929 19.967 27.915 1.00 14.00 83 GLY A CA 1
ATOM 638 C C . GLY A 1 83 ? -15.485 20.310 27.592 1.00 11.82 83 GLY A C 1
ATOM 639 O O . GLY A 1 83 ? -14.740 19.494 27.045 1.00 13.18 83 GLY A O 1
ATOM 640 N N . ALA A 1 84 ? -15.083 21.528 27.940 1.00 11.58 84 ALA A N 1
ATOM 641 C CA . ALA A 1 84 ? -13.720 21.975 27.692 1.00 11.09 84 ALA A CA 1
ATOM 642 C C . ALA A 1 84 ? -12.738 21.259 28.617 1.00 11.44 84 ALA A C 1
ATOM 643 O O . ALA A 1 84 ? -11.629 20.918 28.212 1.00 11.99 84 ALA A O 1
ATOM 645 N N . GLU A 1 85 ? -13.146 21.030 29.860 1.00 12.21 85 GLU A N 1
ATOM 646 C CA . GLU A 1 85 ? -12.275 20.354 30.813 1.00 11.21 85 GLU A CA 1
ATOM 647 C C . GLU A 1 85 ? -11.938 18.933 30.365 1.00 11.98 85 GLU A C 1
ATOM 648 O O . GLU A 1 85 ? -10.908 18.382 30.751 1.00 12.37 85 GLU A O 1
ATOM 654 N N . GLN A 1 86 ? -12.784 18.348 29.526 1.00 11.24 86 GLN A N 1
ATOM 655 C CA . GLN A 1 86 ? -12.520 17.004 29.028 1.00 12.70 86 GLN A CA 1
ATOM 656 C C . GLN A 1 86 ? -11.334 16.991 28.066 1.00 12.65 86 GLN A C 1
ATOM 657 O O . GLN A 1 86 ? -10.755 15.937 27.809 1.00 14.24 86 GLN A O 1
ATOM 663 N N . LEU A 1 87 ? -10.960 18.160 27.548 1.00 12.71 87 LEU A N 1
ATOM 664 C CA . LEU A 1 87 ? -9.843 18.246 26.609 1.00 13.35 87 LEU A CA 1
ATOM 665 C C . LEU A 1 87 ? -8.538 18.731 27.223 1.00 12.55 87 LEU A C 1
ATOM 666 O O . LEU A 1 87 ? -7.503 18.745 26.552 1.00 13.50 87 LEU A O 1
ATOM 671 N N . LEU A 1 88 ? -8.570 19.130 28.489 1.00 13.51 88 LEU A N 1
ATOM 672 C CA . LEU A 1 88 ? -7.358 19.610 29.137 1.00 14.26 88 LEU A CA 1
ATOM 673 C C . LEU A 1 88 ? -6.286 18.523 29.173 1.00 13.45 88 LEU A C 1
ATOM 674 O O . LEU A 1 88 ? -6.569 17.365 29.493 1.00 13.99 88 LEU A O 1
ATOM 679 N N . GLY A 1 89 ? -5.057 18.900 28.831 1.00 12.60 89 GLY A N 1
ATOM 680 C CA . GLY A 1 89 ? -3.952 17.959 28.837 1.00 12.41 89 GLY A CA 1
ATOM 681 C C . GLY A 1 89 ? -3.842 17.095 27.597 1.00 13.02 89 GLY A C 1
ATOM 682 O O . GLY A 1 89 ? -3.103 16.110 27.604 1.00 15.39 89 GLY A O 1
ATOM 683 N N . THR A 1 90 ? -4.552 17.451 26.529 1.00 13.11 90 THR A N 1
ATOM 684 C CA . THR A 1 90 ? -4.503 16.650 25.307 1.00 14.22 90 THR A CA 1
ATOM 685 C C . THR A 1 90 ? -3.916 17.360 24.087 1.00 14.65 90 THR A C 1
ATOM 686 O O . THR A 1 90 ? -4.172 16.960 22.952 1.00 16.41 90 THR A O 1
ATOM 690 N N . SER A 1 91 ? -3.134 18.411 24.311 1.00 13.79 91 SER A N 1
ATOM 691 C CA . SER A 1 91 ? -2.507 19.134 23.205 1.00 12.83 91 SER A CA 1
ATOM 692 C C . SER A 1 91 ? -1.047 19.389 23.554 1.00 13.25 91 SER A C 1
ATOM 693 O O . SER A 1 91 ? -0.546 18.875 24.554 1.00 13.73 91 SER A O 1
ATOM 696 N N . PHE A 1 92 ? -0.364 20.189 22.742 1.00 12.60 92 PHE A N 1
ATOM 697 C CA . PHE A 1 92 ? 1.044 20.483 22.988 1.00 12.82 92 PHE A CA 1
ATOM 698 C C . PHE A 1 92 ? 1.253 21.299 24.264 1.00 12.02 92 PHE A C 1
ATOM 699 O O . PHE A 1 92 ? 2.335 21.279 24.845 1.00 12.31 92 PHE A O 1
ATOM 707 N N . LEU A 1 93 ? 0.223 22.020 24.697 1.00 11.23 93 LEU A N 1
ATOM 708 C CA . LEU A 1 93 ? 0.347 22.852 25.892 1.00 9.94 93 LEU A CA 1
ATOM 709 C C . LEU A 1 93 ? 0.815 22.058 27.101 1.00 10.37 93 LEU A C 1
ATOM 710 O O . LEU A 1 93 ? 0.366 20.939 27.343 1.00 10.62 93 LEU A O 1
ATOM 715 N N . THR A 1 94 ? 1.723 22.648 27.867 1.00 10.03 94 THR A N 1
ATOM 716 C CA . THR A 1 94 ? 2.259 21.971 29.037 1.00 10.22 94 THR A CA 1
ATOM 717 C C . THR A 1 94 ? 1.643 22.466 30.334 1.00 9.61 94 THR A C 1
ATOM 718 O O . THR A 1 94 ? 1.181 23.606 30.430 1.00 9.57 94 THR A O 1
ATOM 722 N N . ARG A 1 95 ? 1.631 21.592 31.332 1.00 9.68 95 ARG A N 1
ATOM 723 C CA . ARG A 1 95 ? 1.106 21.953 32.635 1.00 10.08 95 ARG A CA 1
ATOM 724 C C . ARG A 1 95 ? 1.917 23.127 33.189 1.00 8.69 95 ARG A C 1
ATOM 725 O O . ARG A 1 95 ? 1.368 24.018 33.834 1.00 9.74 95 ARG A O 1
ATOM 733 N N . TYR A 1 96 ? 3.220 23.136 32.920 1.00 9.50 96 TYR A N 1
ATOM 734 C CA . TYR A 1 96 ? 4.078 24.220 33.388 1.00 9.35 96 TYR A CA 1
ATOM 735 C C . TYR A 1 96 ? 3.572 25.583 32.917 1.00 9.41 96 TYR A C 1
ATOM 736 O O . TYR A 1 96 ? 3.354 26.487 33.724 1.00 9.54 96 TYR A O 1
ATOM 745 N N . ARG A 1 97 ? 3.377 25.734 31.612 1.00 8.95 97 ARG A N 1
ATOM 746 C CA . ARG A 1 97 ? 2.929 27.012 31.070 1.00 9.81 97 ARG A CA 1
ATOM 747 C C . ARG A 1 97 ? 1.516 27.376 31.511 1.00 8.33 97 ARG A C 1
ATOM 748 O O . ARG A 1 97 ? 1.240 28.526 31.855 1.00 9.32 97 ARG A O 1
ATOM 756 N N . LYS A 1 98 ? 0.612 26.405 31.485 1.00 8.73 98 LYS A N 1
ATOM 757 C CA . LYS A 1 98 ? -0.761 26.676 31.889 1.00 8.55 98 LYS A CA 1
ATOM 758 C C . LYS A 1 98 ? -0.830 27.077 33.361 1.00 8.78 98 LYS A C 1
ATOM 759 O O . LYS A 1 98 ? -1.555 28.006 33.727 1.00 9.45 98 LYS A O 1
ATOM 765 N N . LEU A 1 99 ? -0.065 26.390 34.204 1.00 8.99 99 LEU A N 1
ATOM 766 C CA . LEU A 1 99 ? -0.044 26.702 35.628 1.00 9.14 99 LEU A CA 1
ATOM 767 C C . LEU A 1 99 ? 0.470 28.112 35.880 1.00 7.95 99 LEU A C 1
ATOM 768 O O . LEU A 1 99 ? -0.087 28.845 36.695 1.00 10.12 99 LEU A O 1
ATOM 773 N N . MET A 1 100 ? 1.536 28.494 35.186 1.00 8.29 100 MET A N 1
ATOM 774 C CA . MET A 1 100 ? 2.084 29.831 35.375 1.00 8.64 100 MET A CA 1
ATOM 775 C C . MET A 1 100 ? 1.061 30.906 35.010 1.00 9.06 100 MET A C 1
ATOM 776 O O . MET A 1 100 ? 0.951 31.926 35.694 1.00 9.80 100 MET A O 1
ATOM 781 N N . VAL A 1 101 ? 0.313 30.696 33.932 1.00 8.83 101 VAL A N 1
ATOM 782 C CA . VAL A 1 101 ? -0.698 31.676 33.551 1.00 10.00 101 VAL A CA 1
ATOM 783 C C . VAL A 1 101 ? -1.750 31.782 34.650 1.00 10.02 101 VAL A C 1
ATOM 784 O O . VAL A 1 101 ? -2.123 32.883 35.064 1.00 10.30 101 VAL A O 1
ATOM 788 N N . CYS A 1 102 ? -2.222 30.639 35.130 1.00 9.72 102 CYS A N 1
ATOM 789 C CA . CYS A 1 102 ? -3.247 30.641 36.160 1.00 11.00 102 CYS A CA 1
ATOM 790 C C . CYS A 1 102 ? -2.791 31.276 37.466 1.00 11.04 102 CYS A C 1
ATOM 791 O O . CYS A 1 102 ? -3.551 32.016 38.091 1.00 11.42 102 CYS A O 1
ATOM 794 N N . VAL A 1 103 ? -1.561 30.998 37.881 1.00 10.60 103 VAL A N 1
ATOM 795 C CA . VAL A 1 103 ? -1.039 31.589 39.105 1.00 10.81 103 VAL A CA 1
ATOM 796 C C . VAL A 1 103 ? -0.957 33.104 38.930 1.00 11.30 103 VAL A C 1
ATOM 797 O O . VAL A 1 103 ? -1.298 33.863 39.842 1.00 11.95 103 VAL A O 1
ATOM 801 N N . GLY A 1 104 ? -0.529 33.544 37.751 1.00 10.73 104 GLY A N 1
ATOM 802 C CA . GLY A 1 104 ? -0.432 34.969 37.501 1.00 11.47 104 GLY A CA 1
ATOM 803 C C . GLY A 1 104 ? -1.769 35.673 37.649 1.00 12.05 104 GLY A C 1
ATOM 804 O O . GLY A 1 104 ? -1.823 36.827 38.071 1.00 14.71 104 GLY A O 1
ATOM 805 N N . GLU A 1 105 ? -2.852 34.988 37.298 1.00 12.61 105 GLU A N 1
ATOM 806 C CA . GLU A 1 105 ? -4.180 35.583 37.401 1.00 13.48 105 GLU A CA 1
ATOM 807 C C . GLU A 1 105 ? -4.721 35.587 38.831 1.00 14.16 105 GLU A C 1
ATOM 808 O O . GLU A 1 105 ? -5.761 36.192 39.100 1.00 17.19 105 GLU A O 1
ATOM 814 N N . GLU A 1 106 ? -4.023 34.918 39.747 1.00 13.62 106 GLU A N 1
ATOM 815 C CA . GLU A 1 106 ? -4.436 34.864 41.151 1.00 14.67 106 GLU A CA 1
ATOM 816 C C . GLU A 1 106 ? -3.663 35.874 41.989 1.00 15.09 106 GLU A C 1
ATOM 817 O O . GLU A 1 106 ? -3.823 35.945 43.211 1.00 16.35 106 GLU A O 1
ATOM 823 N N . LEU A 1 107 ? -2.811 36.644 41.327 1.00 13.41 107 LEU A N 1
ATOM 824 C CA . LEU A 1 107 ? -2.008 37.653 42.003 1.00 13.76 107 LEU A CA 1
ATOM 825 C C . LEU A 1 107 ? -2.523 39.047 41.675 1.00 14.82 107 LEU A C 1
ATOM 826 O O . LEU A 1 107 ? -2.959 39.305 40.553 1.00 16.64 107 LEU A O 1
ATOM 831 N N . ASP A 1 108 ? -2.488 39.942 42.656 1.00 15.08 108 ASP A N 1
ATOM 832 C CA . ASP A 1 108 ? -2.910 41.313 42.417 1.00 15.41 108 ASP A CA 1
ATOM 833 C C . ASP A 1 108 ? -1.648 42.107 42.089 1.00 14.58 108 ASP A C 1
ATOM 834 O O . ASP A 1 108 ? -0.538 41.579 42.174 1.00 13.88 108 ASP A O 1
ATOM 839 N N . SER A 1 109 ? -1.811 43.367 41.704 1.00 14.02 109 SER A N 1
ATOM 840 C CA . SER A 1 109 ? -0.667 44.194 41.334 1.00 13.91 109 SER A CA 1
ATOM 841 C C . SER A 1 109 ? 0.372 44.395 42.428 1.00 14.11 109 SER A C 1
ATOM 842 O O . SER A 1 109 ? 1.564 44.468 42.140 1.00 13.68 109 SER A O 1
ATOM 845 N N . SER A 1 110 ? -0.070 44.496 43.677 1.00 14.53 110 SER A N 1
ATOM 846 C CA . SER A 1 110 ? 0.858 44.684 44.789 1.00 15.50 110 SER A CA 1
ATOM 847 C C . SER A 1 110 ? 1.704 43.432 44.993 1.00 13.65 110 SER A C 1
ATOM 848 O O . SER A 1 110 ? 2.905 43.515 45.243 1.00 13.91 110 SER A O 1
ATOM 851 N N . GLU A 1 111 ? 1.062 42.271 44.897 1.00 13.21 111 GLU A N 1
ATOM 852 C CA . GLU A 1 111 ? 1.762 40.999 45.047 1.00 12.40 111 GLU A CA 1
ATOM 853 C C . GLU A 1 111 ? 2.763 40.835 43.906 1.00 11.68 111 GLU A C 1
ATOM 854 O O . GLU A 1 111 ? 3.901 40.425 44.118 1.00 12.32 111 GLU A O 1
ATOM 860 N N . LEU A 1 112 ? 2.333 41.169 42.693 1.00 11.67 112 LEU A N 1
ATOM 861 C CA . LEU A 1 112 ? 3.208 41.053 41.536 1.00 11.50 112 LEU A CA 1
ATOM 862 C C . LEU A 1 112 ? 4.418 41.971 41.690 1.00 11.82 112 LEU A C 1
ATOM 863 O O . LEU A 1 112 ? 5.543 41.587 41.373 1.00 12.73 112 LEU A O 1
ATOM 868 N N . ARG A 1 113 ? 4.188 43.187 42.180 1.00 12.60 113 ARG A N 1
ATOM 869 C CA . ARG A 1 113 ? 5.281 44.127 42.388 1.00 13.09 113 ARG A CA 1
ATOM 870 C C . ARG A 1 113 ? 6.280 43.550 43.393 1.00 13.10 113 ARG A C 1
ATOM 871 O O . ARG A 1 113 ? 7.487 43.617 43.189 1.00 12.94 113 ARG A O 1
ATOM 879 N N . ALA A 1 114 ? 5.768 42.977 44.480 1.00 12.71 114 ALA A N 1
ATOM 880 C CA . ALA A 1 114 ? 6.634 42.393 45.497 1.00 12.16 114 ALA A CA 1
ATOM 881 C C . ALA A 1 114 ? 7.476 41.272 44.896 1.00 11.92 114 ALA A C 1
ATOM 882 O O . ALA A 1 114 ? 8.666 41.160 45.173 1.00 12.30 114 ALA A O 1
ATOM 884 N N . LEU A 1 115 ? 6.854 40.445 44.058 1.00 11.75 115 LEU A N 1
ATOM 885 C CA . LEU A 1 115 ? 7.559 39.334 43.430 1.00 11.72 115 LEU A CA 1
ATOM 886 C C . LEU A 1 115 ? 8.667 39.831 42.512 1.00 10.74 115 LEU A C 1
ATOM 887 O O . LEU A 1 115 ? 9.760 39.267 42.493 1.00 11.59 115 LEU A O 1
ATOM 892 N N . ARG A 1 116 ? 8.386 40.885 41.747 1.00 11.75 116 ARG A N 1
ATOM 893 C CA . ARG A 1 116 ? 9.399 41.432 40.849 1.00 11.50 116 ARG A CA 1
ATOM 894 C C . ARG A 1 116 ? 10.586 41.941 41.663 1.00 12.18 116 ARG A C 1
ATOM 895 O O . ARG A 1 116 ? 11.737 41.787 41.261 1.00 13.23 116 ARG A O 1
ATOM 903 N N . LEU A 1 117 ? 10.297 42.545 42.812 1.00 12.74 117 LEU A N 1
ATOM 904 C CA . LEU A 1 117 ? 11.349 43.056 43.681 1.00 14.10 117 LEU A CA 1
ATOM 905 C C . LEU A 1 117 ? 12.157 41.901 44.276 1.00 13.30 117 LEU A C 1
ATOM 906 O O . LEU A 1 117 ? 13.381 41.986 44.376 1.00 14.51 117 LEU A O 1
ATOM 911 N N . PHE A 1 118 ? 11.478 40.822 44.668 1.00 13.56 118 PHE A N 1
ATOM 912 C CA . PHE A 1 118 ? 12.175 39.661 45.224 1.00 14.52 118 PHE A CA 1
ATOM 913 C C . PHE A 1 118 ? 13.134 39.112 44.176 1.00 14.01 118 PHE A C 1
ATOM 914 O O . PHE A 1 118 ? 14.273 38.756 44.481 1.00 14.34 118 PHE A O 1
ATOM 922 N N . ALA A 1 119 ? 12.661 39.033 42.935 1.00 13.57 119 ALA A N 1
ATOM 923 C CA . ALA A 1 119 ? 13.474 38.515 41.843 1.00 12.32 119 ALA A CA 1
ATOM 924 C C . ALA A 1 119 ? 14.724 39.355 41.612 1.00 12.58 119 ALA A C 1
ATOM 925 O O . ALA A 1 119 ? 15.822 38.820 41.457 1.00 13.45 119 ALA A O 1
ATOM 927 N N . CYS A 1 120 ? 14.552 40.673 41.581 1.00 13.73 120 CYS A N 1
ATOM 928 C CA . CYS A 1 120 ? 15.678 41.569 41.356 1.00 13.69 120 CYS A CA 1
ATOM 929 C C . CYS A 1 120 ? 16.672 41.565 42.518 1.00 14.53 120 CYS A C 1
ATOM 930 O O . CYS A 1 120 ? 17.849 41.864 42.329 1.00 16.31 120 CYS A O 1
ATOM 933 N N . ASN A 1 121 ? 16.205 41.226 43.716 1.00 15.32 121 ASN A N 1
ATOM 934 C CA . ASN A 1 121 ? 17.094 41.154 44.872 1.00 16.32 121 ASN A CA 1
ATOM 935 C C . ASN A 1 121 ? 17.902 39.864 44.786 1.00 17.05 121 ASN A C 1
ATOM 936 O O . ASN A 1 121 ? 19.073 39.831 45.162 1.00 18.11 121 ASN A O 1
ATOM 941 N N . LEU A 1 122 ? 17.272 38.802 44.288 1.00 17.80 122 LEU A N 1
ATOM 942 C CA . LEU A 1 122 ? 17.952 37.520 44.129 1.00 18.13 122 LEU A CA 1
ATOM 943 C C . LEU A 1 122 ? 18.995 37.639 43.028 1.00 18.94 122 LEU A C 1
ATOM 944 O O . LEU A 1 122 ? 20.105 37.123 43.150 1.00 20.50 122 LEU A O 1
ATOM 949 N N . ASN A 1 123 ? 18.623 38.321 41.949 1.00 18.64 123 ASN A N 1
ATOM 950 C CA . ASN A 1 123 ? 19.510 38.518 40.809 1.00 17.97 123 ASN A CA 1
ATOM 951 C C . ASN A 1 123 ? 19.282 39.918 40.244 1.00 18.47 123 ASN A C 1
ATOM 952 O O . ASN A 1 123 ? 18.372 40.134 39.443 1.00 15.83 123 ASN A O 1
ATOM 957 N N . PRO A 1 124 ? 20.116 40.889 40.649 1.00 18.77 124 PRO A N 1
ATOM 958 C CA . PRO A 1 124 ? 20.001 42.275 40.183 1.00 18.97 124 PRO A CA 1
ATOM 959 C C . PRO A 1 124 ? 20.026 42.450 38.665 1.00 18.02 124 PRO A C 1
ATOM 960 O O . PRO A 1 124 ? 19.566 43.469 38.148 1.00 18.07 124 PRO A O 1
ATOM 964 N N . SER A 1 125 ? 20.555 41.460 37.953 1.00 19.45 125 SER A N 1
ATOM 965 C CA . SER A 1 125 ? 20.624 41.527 36.494 1.00 19.63 125 SER A CA 1
ATOM 966 C C . SER A 1 125 ? 19.229 41.560 35.868 1.00 18.53 125 SER A C 1
ATOM 967 O O . SER A 1 125 ? 19.052 42.029 34.743 1.00 19.83 125 SER A O 1
ATOM 970 N N . LEU A 1 126 ? 18.242 41.068 36.609 1.00 16.61 126 LEU A N 1
ATOM 971 C CA . LEU A 1 126 ? 16.864 41.018 36.131 1.00 14.55 126 LEU A CA 1
ATOM 972 C C . LEU A 1 126 ? 16.185 42.380 36.055 1.00 14.11 126 LEU A C 1
ATOM 973 O O . LEU A 1 126 ? 15.144 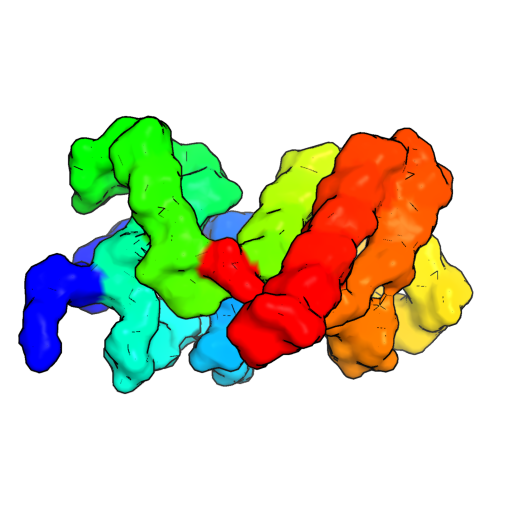42.524 35.418 1.00 14.34 126 LEU A O 1
ATOM 978 N N . SER A 1 127 ? 16.773 43.381 36.698 1.00 14.78 127 SER A N 1
ATOM 979 C CA . SER A 1 127 ? 16.189 44.715 36.696 1.00 15.74 127 SER A CA 1
ATOM 980 C C . SER A 1 127 ? 15.971 45.261 35.287 1.00 14.79 127 SER A C 1
ATOM 981 O O . SER A 1 127 ? 15.002 45.979 35.038 1.00 15.05 127 SER A O 1
ATOM 984 N N . THR A 1 128 ? 16.865 44.919 34.365 1.00 16.05 128 THR A N 1
ATOM 985 C CA . THR A 1 128 ? 16.753 45.399 32.990 1.00 17.46 128 THR A CA 1
ATOM 986 C C . THR A 1 128 ? 15.710 44.641 32.175 1.00 17.96 128 THR A C 1
ATOM 987 O O . THR A 1 128 ? 15.366 45.047 31.064 1.00 19.79 128 THR A O 1
ATOM 991 N N . ALA A 1 129 ? 15.204 43.541 32.726 1.00 17.18 129 ALA A N 1
ATOM 992 C CA . ALA A 1 129 ? 14.204 42.738 32.0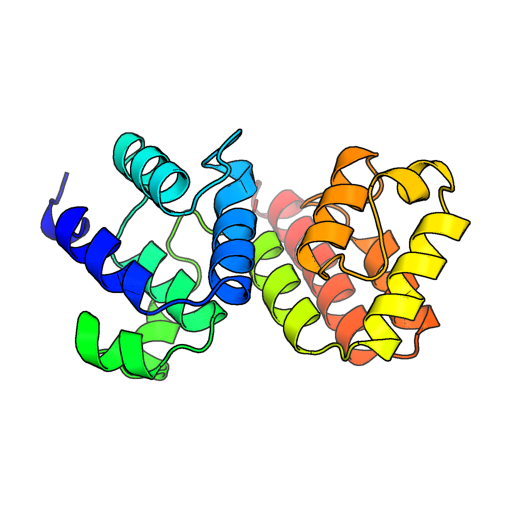34 1.00 17.55 129 ALA A CA 1
ATOM 993 C C . ALA A 1 129 ? 12.829 42.915 32.660 1.00 18.15 129 ALA A C 1
ATOM 994 O O . ALA A 1 129 ? 11.840 42.368 32.172 1.00 20.61 129 ALA A O 1
ATOM 996 N N . LEU A 1 130 ? 12.770 43.686 33.741 1.00 16.84 130 LEU A N 1
ATOM 997 C CA . LEU A 1 130 ? 11.517 43.913 34.446 1.00 17.73 130 LEU A CA 1
ATOM 998 C C . LEU A 1 130 ? 11.263 45.383 34.749 1.00 17.75 130 LEU A C 1
ATOM 999 O O . LEU A 1 130 ? 12.196 46.157 34.977 1.00 20.53 130 LEU A O 1
ATOM 1004 N N . SER A 1 131 ? 9.988 45.759 34.752 1.00 16.69 131 SER A N 1
ATOM 1005 C CA . SER A 1 131 ? 9.583 47.125 35.056 1.00 15.98 131 SER A CA 1
ATOM 1006 C C . SER A 1 131 ? 8.238 47.053 35.764 1.00 15.55 131 SER A C 1
ATOM 1007 O O . SER A 1 131 ? 7.675 45.968 35.934 1.00 14.20 131 SER A O 1
ATOM 1010 N N . GLU A 1 132 ? 7.723 48.210 36.166 1.00 15.07 132 GLU A N 1
ATOM 1011 C CA . GLU A 1 132 ? 6.446 48.279 36.863 1.00 15.82 132 GLU A CA 1
ATOM 1012 C C . GLU A 1 132 ? 5.282 47.831 35.985 1.00 15.20 132 GLU A C 1
ATOM 1013 O O . GLU A 1 132 ? 4.162 47.662 36.465 1.00 17.32 132 GLU A O 1
ATOM 1019 N N . SER A 1 133 ? 5.543 47.630 34.697 1.00 14.25 133 SER A N 1
ATOM 1020 C CA . SER A 1 133 ? 4.492 47.187 33.793 1.00 15.65 133 SER A CA 1
ATOM 1021 C C . SER A 1 133 ? 4.601 45.699 33.461 1.00 13.97 133 SER A C 1
ATOM 1022 O O . SER A 1 133 ? 3.751 45.154 32.761 1.00 14.23 133 SER A O 1
ATOM 1025 N N . SER A 1 134 ? 5.639 45.037 33.967 1.00 13.86 134 SER A N 1
ATOM 1026 C CA . SER A 1 134 ? 5.832 43.615 33.689 1.00 13.00 134 SER A CA 1
ATOM 1027 C C . SER A 1 134 ? 4.762 42.713 34.290 1.00 13.53 134 SER A C 1
ATOM 1028 O O . SER A 1 134 ? 4.481 42.775 35.485 1.00 14.15 134 SER A O 1
ATOM 1031 N N . ARG A 1 135 ? 4.179 41.863 33.448 1.00 12.71 135 ARG A N 1
ATOM 1032 C CA . ARG A 1 135 ? 3.151 40.917 33.876 1.00 12.38 135 ARG A CA 1
ATOM 1033 C C . ARG A 1 135 ? 3.825 39.714 34.540 1.00 11.44 135 ARG A C 1
ATOM 1034 O O . ARG A 1 135 ? 5.035 39.525 34.408 1.00 11.25 135 ARG A O 1
ATOM 1042 N N . PHE A 1 136 ? 3.045 38.894 35.239 1.00 10.66 136 PHE A N 1
ATOM 1043 C CA . PHE A 1 136 ? 3.607 37.707 35.875 1.00 10.61 136 PHE A CA 1
ATOM 1044 C C . PHE A 1 136 ? 4.263 36.791 34.836 1.00 10.42 136 PHE A C 1
ATOM 1045 O O . PHE A 1 136 ? 5.351 36.262 35.077 1.00 10.46 136 PHE A O 1
ATOM 1053 N N . VAL A 1 137 ? 3.625 36.602 33.682 1.00 10.17 137 VAL A N 1
ATOM 1054 C CA . VAL A 1 137 ? 4.225 35.731 32.673 1.00 9.89 137 VAL A CA 1
ATOM 1055 C C . VAL A 1 137 ? 5.551 36.294 32.193 1.00 9.87 137 VAL A C 1
ATOM 1056 O O . VAL A 1 137 ? 6.451 35.545 31.817 1.00 10.23 137 VAL A O 1
ATOM 1060 N N . GLU A 1 138 ? 5.683 37.615 32.206 1.00 11.03 138 GLU A N 1
ATOM 1061 C CA . GLU A 1 138 ? 6.933 38.227 31.786 1.00 10.53 138 GLU A CA 1
ATOM 1062 C C . GLU A 1 138 ? 7.991 38.015 32.874 1.00 10.34 138 GLU A C 1
ATOM 1063 O O . GLU A 1 138 ? 9.169 37.831 32.571 1.00 10.50 138 GLU A O 1
ATOM 1069 N N . LEU A 1 139 ? 7.570 38.009 34.135 1.00 9.91 139 LEU A N 1
ATOM 1070 C CA . LEU A 1 139 ? 8.485 37.744 35.242 1.00 9.87 139 LEU A CA 1
ATOM 1071 C C . LEU A 1 139 ? 8.979 36.296 35.111 1.00 9.10 139 LEU A C 1
ATOM 1072 O O . LEU A 1 139 ? 10.169 36.018 35.278 1.00 9.80 139 LEU A O 1
ATOM 1077 N N . VAL A 1 140 ? 8.069 35.374 34.805 1.00 8.74 140 VAL A N 1
ATOM 1078 C CA . VAL A 1 140 ? 8.452 33.974 34.644 1.00 8.34 140 VAL A CA 1
ATOM 1079 C C . VAL A 1 140 ? 9.480 33.823 33.522 1.00 8.91 140 VAL A C 1
ATOM 1080 O O . VAL A 1 140 ? 10.500 33.157 33.696 1.00 8.87 140 VAL A O 1
ATOM 1084 N N . LEU A 1 141 ? 9.230 34.450 32.379 1.00 9.00 141 LEU A N 1
ATOM 1085 C CA . LEU A 1 141 ? 10.179 34.348 31.279 1.00 9.62 141 LEU A CA 1
ATOM 1086 C C . LEU A 1 141 ? 11.531 34.945 31.658 1.00 9.11 141 LEU A C 1
ATOM 1087 O O . LEU A 1 141 ? 12.574 34.404 31.287 1.00 9.84 141 LEU A O 1
ATOM 1092 N N . ALA A 1 142 ? 11.521 36.054 32.390 1.00 9.96 142 ALA A N 1
ATOM 1093 C CA . ALA A 1 142 ? 12.771 36.680 32.809 1.00 10.14 142 ALA A CA 1
ATOM 1094 C C . ALA A 1 142 ? 13.570 35.719 33.692 1.00 9.39 142 ALA A C 1
ATOM 1095 O O . ALA A 1 142 ? 14.789 35.596 33.548 1.00 9.80 142 ALA A O 1
ATOM 1097 N N . LEU A 1 143 ? 12.885 35.041 34.607 1.00 9.28 143 LEU A N 1
ATOM 1098 C CA . LEU A 1 143 ? 13.547 34.078 35.481 1.00 9.70 143 LEU A CA 1
ATOM 1099 C C . LEU A 1 143 ? 14.065 32.896 34.664 1.00 9.17 143 LEU A C 1
ATOM 1100 O O . LEU A 1 143 ? 15.160 32.394 34.916 1.00 10.24 143 LEU A O 1
ATOM 1105 N N . GLU A 1 144 ? 13.280 32.455 33.685 1.00 8.71 144 GLU A N 1
ATOM 1106 C CA . GLU A 1 144 ? 13.686 31.346 32.826 1.00 9.47 144 GLU A CA 1
ATOM 1107 C C . GLU A 1 144 ? 14.931 31.710 32.033 1.00 9.89 144 GLU A C 1
ATOM 1108 O O . GLU A 1 144 ? 15.846 30.903 31.876 1.00 10.04 144 GLU A O 1
ATOM 1114 N N . ASN A 1 145 ? 14.952 32.934 31.521 1.00 9.83 145 ASN A N 1
ATOM 1115 C CA . ASN A 1 145 ? 16.052 33.374 30.684 1.00 10.32 145 ASN A CA 1
ATOM 1116 C C . ASN A 1 145 ? 17.416 33.446 31.347 1.00 10.49 145 ASN A C 1
ATOM 1117 O O . ASN A 1 145 ? 18.434 33.431 30.650 1.00 11.74 145 ASN A O 1
ATOM 1122 N N . VAL A 1 146 ? 17.448 33.513 32.675 1.00 11.04 146 VAL A N 1
ATOM 1123 C CA . VAL A 1 146 ? 18.722 33.528 33.390 1.00 12.18 146 VAL A CA 1
ATOM 1124 C C . VAL A 1 146 ? 18.943 32.193 34.105 1.00 12.72 146 VAL A C 1
ATOM 1125 O O . VAL A 1 146 ? 19.900 32.035 34.864 1.00 14.98 146 VAL A O 1
ATOM 1129 N N . GLY A 1 147 ? 18.052 31.236 33.859 1.00 11.76 147 GLY A N 1
ATOM 1130 C CA . GLY A 1 147 ? 18.190 29.916 34.450 1.00 12.88 147 GLY A CA 1
ATOM 1131 C C . GLY A 1 147 ? 17.699 29.702 35.868 1.00 11.95 147 GLY A C 1
ATOM 1132 O O . GLY A 1 147 ? 18.027 28.681 36.476 1.00 13.68 147 GLY A O 1
ATOM 1133 N N . LEU A 1 148 ? 16.919 30.633 36.408 1.00 11.33 148 LEU A N 1
ATOM 1134 C CA . LEU A 1 148 ? 16.416 30.471 37.770 1.00 11.85 148 LEU A CA 1
ATOM 1135 C C . LEU A 1 148 ? 15.234 29.509 37.865 1.00 11.62 148 LEU A C 1
ATOM 1136 O O . LEU A 1 148 ? 15.016 28.892 38.913 1.00 12.58 148 LEU A O 1
ATOM 1141 N N . VAL A 1 149 ? 14.466 29.395 36.785 1.00 11.39 149 VAL A N 1
ATOM 1142 C CA . VAL A 1 149 ? 13.342 28.466 36.736 1.00 11.00 149 VAL A CA 1
ATOM 1143 C C . VAL A 1 149 ? 13.296 27.830 35.353 1.00 10.91 149 VAL A C 1
ATOM 1144 O O . VAL A 1 149 ? 13.867 28.352 34.394 1.00 11.43 149 VAL A O 1
ATOM 1148 N N . SER A 1 150 ? 12.622 26.693 35.267 1.00 10.90 150 SER A N 1
ATOM 1149 C CA . SER A 1 150 ? 12.466 25.971 34.014 1.00 11.37 150 SER A CA 1
ATOM 1150 C C . SER A 1 150 ? 11.260 25.066 34.202 1.00 11.60 150 SER A C 1
ATOM 1151 O O . SER A 1 150 ? 10.717 24.978 35.301 1.00 11.42 150 SER A O 1
ATOM 1154 N N . PRO A 1 151 ? 10.822 24.377 33.138 1.00 11.89 151 PRO A N 1
ATOM 1155 C CA . PRO A 1 151 ? 9.661 23.493 33.289 1.00 12.42 151 PRO A CA 1
ATOM 1156 C C . PRO A 1 151 ? 9.868 22.377 34.318 1.00 12.94 151 PRO A C 1
ATOM 1157 O O . PRO A 1 151 ? 8.901 21.798 34.816 1.00 14.98 151 PRO A O 1
ATOM 1161 N N . SER A 1 152 ? 11.121 22.085 34.650 1.00 12.40 152 SER A N 1
ATOM 1162 C CA . SER A 1 152 ? 11.435 21.035 35.617 1.00 13.46 152 SER A CA 1
ATOM 1163 C C . SER A 1 152 ? 11.752 21.566 37.014 1.00 13.31 152 SER A C 1
ATOM 1164 O O . SER A 1 152 ? 11.742 20.813 37.988 1.00 15.17 152 SER A O 1
ATOM 1167 N N . SER A 1 153 ? 12.030 22.862 37.112 1.00 12.74 153 SER A N 1
ATOM 1168 C CA . SER A 1 153 ? 12.380 23.464 38.392 1.00 12.64 153 SER A CA 1
ATOM 1169 C C . SER A 1 153 ? 11.721 24.816 38.598 1.00 11.59 153 SER A C 1
ATOM 1170 O O . SER A 1 153 ? 12.036 25.778 37.895 1.00 11.86 153 SER A O 1
ATOM 1173 N N . VAL A 1 154 ? 10.809 24.891 39.562 1.00 10.57 154 VAL A N 1
ATOM 1174 C CA . VAL A 1 154 ? 10.124 26.141 39.852 1.00 10.23 154 VAL A CA 1
ATOM 1175 C C . VAL A 1 154 ? 10.236 26.504 41.331 1.00 10.15 154 VAL A C 1
ATOM 1176 O O . VAL A 1 154 ? 9.552 27.409 41.800 1.00 10.61 154 VAL A O 1
ATOM 1180 N N . SER A 1 155 ? 11.119 25.822 42.059 1.00 10.08 155 SER A N 1
ATOM 1181 C CA . SER A 1 155 ? 11.277 26.083 43.485 1.00 10.77 155 SER A CA 1
ATOM 1182 C C . SER A 1 155 ? 11.632 27.529 43.819 1.00 10.28 155 SER A C 1
ATOM 1183 O O . SER A 1 155 ? 11.234 28.029 44.867 1.00 11.12 155 SER A O 1
ATOM 1186 N N . VAL A 1 156 ? 12.376 28.205 42.948 1.00 10.04 156 VAL A N 1
ATOM 1187 C CA . VAL A 1 156 ? 12.722 29.596 43.217 1.00 11.13 156 VAL A CA 1
ATOM 1188 C C . VAL A 1 156 ? 11.439 30.423 43.272 1.00 9.46 156 VAL A C 1
ATOM 1189 O O . VAL A 1 156 ? 11.269 31.268 44.156 1.00 11.19 156 VAL A O 1
ATOM 1193 N N . LEU A 1 157 ? 10.538 30.179 42.326 1.00 9.85 157 LEU A N 1
ATOM 1194 C CA . LEU A 1 157 ? 9.269 30.891 42.299 1.00 10.47 157 LEU A CA 1
ATOM 1195 C C . LEU A 1 157 ? 8.397 30.484 43.481 1.00 9.55 157 LEU A C 1
ATOM 1196 O O . LEU A 1 157 ? 7.700 31.315 44.061 1.00 10.52 157 LEU A O 1
ATOM 1201 N N . ALA A 1 158 ? 8.423 29.201 43.833 1.00 9.42 158 ALA A N 1
ATOM 1202 C CA . ALA A 1 158 ? 7.650 28.731 44.979 1.00 10.16 158 ALA A CA 1
ATOM 1203 C C . ALA A 1 158 ? 8.146 29.454 46.231 1.00 10.06 158 ALA A C 1
ATOM 1204 O O . ALA A 1 158 ? 7.350 29.876 47.074 1.00 10.56 158 ALA A O 1
ATOM 1206 N N . ASP A 1 159 ? 9.465 29.592 46.346 1.00 10.55 159 ASP A N 1
ATOM 1207 C CA . ASP A 1 159 ? 10.070 30.277 47.485 1.00 11.21 159 ASP A CA 1
ATOM 1208 C C . ASP A 1 159 ? 9.620 31.731 47.542 1.00 11.28 159 ASP A C 1
ATOM 1209 O O . ASP A 1 159 ? 9.356 32.269 48.619 1.00 11.40 159 ASP A O 1
ATOM 1214 N N . MET A 1 160 ? 9.558 32.375 46.382 1.00 10.50 160 MET A N 1
ATOM 1215 C CA . MET A 1 160 ? 9.132 33.764 46.311 1.00 10.65 160 MET A CA 1
ATOM 1216 C C . MET A 1 160 ? 7.684 33.893 46.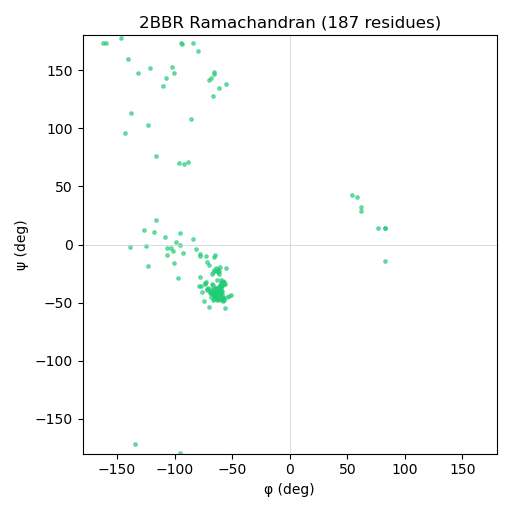775 1.00 10.13 160 MET A C 1
ATOM 1217 O O . MET A 1 160 ? 7.338 34.819 47.510 1.00 11.85 160 MET A O 1
ATOM 1222 N N . LEU A 1 161 ? 6.840 32.960 46.352 1.00 9.96 161 LEU A N 1
ATOM 1223 C CA . LEU A 1 161 ? 5.439 32.981 46.745 1.00 10.54 161 LEU A CA 1
ATOM 1224 C C . LEU A 1 161 ? 5.290 32.718 48.244 1.00 10.69 161 LEU A C 1
ATOM 1225 O O . LEU A 1 161 ? 4.410 33.285 48.896 1.00 11.19 161 LEU A O 1
ATOM 1230 N N . ARG A 1 162 ? 6.153 31.865 48.790 1.00 10.82 162 ARG A N 1
ATOM 1231 C CA . ARG A 1 162 ? 6.106 31.570 50.218 1.00 11.69 162 ARG A CA 1
ATOM 1232 C C . ARG A 1 162 ? 6.461 32.834 51.006 1.00 12.11 162 ARG A C 1
ATOM 1233 O O . ARG A 1 162 ? 5.822 33.154 52.006 1.00 12.72 162 ARG A O 1
ATOM 1241 N N . THR A 1 163 ? 7.473 33.559 50.539 1.00 12.53 163 THR A N 1
ATOM 1242 C CA . THR A 1 163 ? 7.901 34.791 51.194 1.00 13.50 163 THR A CA 1
ATOM 1243 C C . THR A 1 163 ? 6.754 35.796 51.205 1.00 14.14 163 THR A C 1
ATOM 1244 O O . THR A 1 163 ? 6.584 36.558 52.159 1.00 15.47 163 THR A O 1
ATOM 1248 N N . LEU A 1 164 ? 5.974 35.788 50.131 1.00 13.69 164 LEU A N 1
ATOM 1249 C CA . LEU A 1 164 ? 4.828 36.676 49.974 1.00 13.51 164 LEU A CA 1
ATOM 1250 C C . LEU A 1 164 ? 3.681 36.232 50.883 1.00 12.15 164 LEU A C 1
ATOM 1251 O O . LEU A 1 164 ? 2.687 36.945 51.046 1.00 13.71 164 LEU A O 1
ATOM 1256 N N . ARG A 1 165 ? 3.843 35.048 51.467 1.00 12.48 165 ARG A N 1
ATOM 1257 C CA . ARG A 1 165 ? 2.860 34.426 52.348 1.00 13.38 165 ARG A CA 1
ATOM 1258 C C . ARG A 1 165 ? 1.688 33.810 51.592 1.00 12.87 165 ARG A C 1
ATOM 1259 O O . ARG A 1 165 ? 0.663 33.477 52.185 1.00 15.97 165 ARG A O 1
ATOM 1267 N N . ARG A 1 166 ? 1.846 33.655 50.279 1.00 11.67 166 ARG A N 1
ATOM 1268 C CA . ARG A 1 166 ? 0.817 33.018 49.468 1.00 10.97 166 ARG A CA 1
ATOM 1269 C C . ARG A 1 166 ? 1.174 31.535 49.420 1.00 10.95 166 ARG A C 1
ATOM 1270 O O . ARG A 1 166 ? 1.587 30.995 48.386 1.00 11.10 166 ARG A O 1
ATOM 1278 N N . LEU A 1 167 ? 1.024 30.885 50.570 1.00 12.12 167 LEU A N 1
ATOM 1279 C CA . LEU A 1 167 ? 1.336 29.471 50.698 1.00 11.39 167 LEU A CA 1
ATOM 1280 C C . LEU A 1 167 ? 0.471 28.603 49.792 1.00 11.50 167 LEU A C 1
ATOM 1281 O O . LEU A 1 167 ? 0.859 27.486 49.445 1.00 11.90 167 LEU A O 1
ATOM 1286 N N . ASP A 1 168 ? -0.692 29.111 49.404 1.00 11.14 168 ASP A N 1
ATOM 1287 C CA . ASP A 1 168 ? -1.582 28.372 48.520 1.00 10.93 168 ASP A CA 1
ATOM 1288 C C . ASP A 1 168 ? -0.957 28.258 47.129 1.00 10.40 168 ASP A C 1
ATOM 1289 O O . ASP A 1 168 ? -0.957 27.182 46.524 1.00 12.15 168 ASP A O 1
ATOM 1294 N N . LEU A 1 169 ? -0.414 29.364 46.629 1.00 9.56 169 LEU A N 1
ATOM 1295 C CA . LEU A 1 169 ? 0.217 29.373 45.314 1.00 9.26 169 LEU A CA 1
ATOM 1296 C C . LEU A 1 169 ? 1.544 28.622 45.380 1.00 9.97 169 LEU A C 1
ATOM 1297 O O . LEU A 1 169 ? 1.909 27.908 44.448 1.00 9.67 169 LEU A O 1
ATOM 1302 N N . CYS A 1 170 ? 2.268 28.790 46.481 1.00 9.77 170 CYS A N 1
ATOM 1303 C CA . CYS A 1 170 ? 3.528 28.085 46.674 1.00 10.96 170 CYS A CA 1
ATOM 1304 C C . CYS A 1 170 ? 3.269 26.585 46.563 1.00 10.52 170 CYS A C 1
ATOM 1305 O O . CYS A 1 170 ? 3.981 25.869 45.858 1.00 10.59 170 CYS A O 1
ATOM 1308 N N . GLN A 1 171 ? 2.239 26.115 47.259 1.00 10.09 171 GLN A N 1
ATOM 1309 C CA . GLN A 1 171 ? 1.898 24.702 47.243 1.00 10.02 171 GLN A CA 1
ATOM 1310 C C . GLN A 1 171 ? 1.591 24.191 45.839 1.00 9.34 171 GLN A C 1
ATOM 1311 O O . GLN A 1 171 ? 1.978 23.078 45.489 1.00 9.93 171 GLN A O 1
ATOM 1317 N N . GLN A 1 172 ? 0.892 24.985 45.034 1.00 9.75 172 GLN A N 1
ATOM 1318 C CA . GLN A 1 172 ? 0.596 24.548 43.674 1.00 10.17 172 GLN A CA 1
ATOM 1319 C C . GLN A 1 172 ? 1.887 24.299 42.905 1.00 9.09 172 GLN A C 1
ATOM 1320 O O . GLN A 1 172 ? 1.988 23.339 42.141 1.00 9.68 172 GLN A O 1
ATOM 1326 N N . LEU A 1 173 ? 2.868 25.177 43.090 1.00 8.42 173 LEU A N 1
ATOM 1327 C CA . LEU A 1 173 ? 4.140 25.021 42.399 1.00 9.03 173 LEU A CA 1
ATOM 1328 C C . LEU A 1 173 ? 4.972 23.867 42.943 1.00 9.04 173 LEU A C 1
ATOM 1329 O O . LEU A 1 173 ? 5.615 23.160 42.170 1.00 9.37 173 LEU A O 1
ATOM 1334 N N . VAL A 1 174 ? 4.978 23.682 44.260 1.00 8.81 174 VAL A N 1
ATOM 1335 C CA . VAL A 1 174 ? 5.729 22.578 44.852 1.00 10.22 174 VAL A CA 1
ATOM 1336 C C . VAL A 1 174 ? 5.135 21.257 44.368 1.00 9.91 174 VAL A C 1
ATOM 1337 O O . VAL A 1 174 ? 5.862 20.336 43.980 1.00 10.52 174 VAL A O 1
ATOM 1341 N N . GLU A 1 175 ? 3.811 21.170 44.382 1.00 9.49 175 GLU A N 1
ATOM 1342 C CA . GLU A 1 175 ? 3.144 19.959 43.935 1.00 10.03 175 GLU A CA 1
ATOM 1343 C C . GLU A 1 175 ? 3.413 19.695 42.461 1.00 9.48 175 GLU A C 1
ATOM 1344 O O . GLU A 1 175 ? 3.603 18.544 42.060 1.00 10.03 175 GLU A O 1
ATOM 1350 N N . TYR A 1 176 ? 3.431 20.752 41.654 1.00 9.82 176 TYR A N 1
ATOM 1351 C CA . TYR A 1 176 ? 3.715 20.600 40.235 1.00 10.12 176 TYR A CA 1
ATOM 1352 C C . TYR A 1 176 ? 5.122 20.049 40.040 1.00 9.18 176 TYR A C 1
ATOM 1353 O O . TYR A 1 176 ? 5.327 19.121 39.259 1.00 10.25 176 TYR A O 1
ATOM 1362 N N . GLU A 1 177 ? 6.099 20.624 40.736 1.00 8.80 177 GLU A N 1
ATOM 1363 C CA . GLU A 1 177 ? 7.468 20.161 40.568 1.00 9.47 177 GLU A CA 1
ATOM 1364 C C . GLU A 1 177 ? 7.607 18.700 40.954 1.00 9.31 177 GLU A C 1
ATOM 1365 O O . GLU A 1 177 ? 8.304 17.942 40.278 1.00 9.97 177 GLU A O 1
ATOM 1371 N N . GLN A 1 178 ? 6.946 18.302 42.035 1.00 10.07 178 GLN A N 1
ATOM 1372 C CA . GLN A 1 178 ? 7.000 16.915 42.479 1.00 10.36 178 GLN A CA 1
ATOM 1373 C C . GLN A 1 178 ? 6.321 15.993 41.468 1.00 9.85 178 GLN A C 1
ATOM 1374 O O . GLN A 1 178 ? 6.808 14.893 41.196 1.00 10.83 178 GLN A O 1
ATOM 1380 N N . GLN A 1 179 ? 5.205 16.436 40.899 1.00 10.22 179 GLN A N 1
ATOM 1381 C CA . GLN A 1 179 ? 4.498 15.638 39.903 1.00 11.43 179 GLN A CA 1
ATOM 1382 C C . GLN A 1 179 ? 5.345 15.467 38.646 1.00 11.51 179 GLN A C 1
ATOM 1383 O O . GLN A 1 179 ? 5.411 14.377 38.075 1.00 11.40 179 GLN A O 1
ATOM 1389 N N . GLU A 1 180 ? 5.984 16.546 38.207 1.00 11.75 180 GLU A N 1
ATOM 1390 C CA . GLU A 1 180 ? 6.829 16.483 37.021 1.00 11.37 180 GLU A CA 1
ATOM 1391 C C . GLU A 1 180 ? 8.021 15.560 37.267 1.00 11.12 180 GLU A C 1
ATOM 1392 O O . GLU A 1 180 ? 8.402 14.783 36.394 1.00 11.66 180 GLU A O 1
ATOM 1398 N N . GLN A 1 181 ? 8.609 15.651 38.453 1.00 10.18 181 GLN A N 1
ATOM 1399 C CA . GLN A 1 181 ? 9.748 14.809 38.801 1.00 11.24 181 GLN A CA 1
ATOM 1400 C C . GLN A 1 181 ? 9.351 13.334 38.791 1.00 10.28 181 GLN A C 1
ATOM 1401 O O . GLN A 1 181 ? 10.094 12.486 38.292 1.00 11.62 181 GLN A O 1
ATOM 1407 N N . ALA A 1 182 ? 8.182 13.031 39.347 1.00 11.06 182 ALA A N 1
ATOM 1408 C CA . ALA A 1 182 ? 7.702 11.654 39.396 1.00 12.06 182 ALA A CA 1
ATOM 1409 C C . ALA A 1 182 ? 7.429 11.126 37.990 1.00 13.10 182 ALA A C 1
ATOM 1410 O O . ALA A 1 182 ? 7.730 9.968 37.682 1.00 13.88 182 ALA A O 1
ATOM 1412 N N . ARG A 1 183 ? 6.848 11.969 37.143 1.00 13.73 183 ARG A N 1
ATOM 1413 C CA . ARG A 1 183 ? 6.554 11.574 35.773 1.00 15.95 183 ARG A CA 1
ATOM 1414 C C . ARG A 1 183 ? 7.835 11.273 35.009 1.00 16.23 183 ARG A C 1
ATOM 1415 O O . ARG A 1 183 ? 7.922 10.272 34.298 1.00 18.07 183 ARG A O 1
ATOM 1423 N N . TYR A 1 184 ? 8.831 12.139 35.152 1.00 14.58 184 TYR A N 1
ATOM 1424 C CA . TYR A 1 184 ? 10.101 11.934 34.470 1.00 13.91 184 TYR A CA 1
ATOM 1425 C C . TYR A 1 184 ? 10.824 10.692 34.981 1.00 14.20 184 TYR A C 1
ATOM 1426 O O . TYR A 1 184 ? 11.303 9.875 34.198 1.00 16.66 184 TYR A O 1
ATOM 1435 N N . ARG A 1 185 ? 10.900 10.549 36.299 1.00 14.33 185 ARG A N 1
ATOM 1436 C CA . ARG A 1 185 ? 11.605 9.424 36.899 1.00 15.49 185 ARG A CA 1
ATOM 1437 C C . ARG A 1 185 ? 10.921 8.065 36.820 1.00 16.63 185 ARG A C 1
ATOM 1438 O O . ARG A 1 185 ? 11.598 7.044 36.701 1.00 17.31 185 ARG A O 1
ATOM 1446 N N . TYR A 1 186 ? 9.594 8.035 36.873 1.00 18.62 186 TYR A N 1
ATOM 1447 C CA . TYR A 1 186 ? 8.902 6.751 36.835 1.00 21.39 186 TYR A CA 1
ATOM 1448 C C . TYR A 1 186 ? 7.972 6.533 35.648 1.00 24.75 186 TYR A C 1
ATOM 1449 O O . TYR A 1 186 ? 7.203 5.571 35.622 1.00 25.81 186 TYR A O 1
ATOM 1458 N N . CYS A 1 187 ? 8.056 7.423 34.665 1.00 28.00 187 CYS A N 1
ATOM 1459 C CA . CYS A 1 187 ? 7.242 7.324 33.459 1.00 31.26 187 CYS A CA 1
ATOM 1460 C C . CYS A 1 187 ? 8.114 7.683 32.262 1.00 32.16 187 CYS A C 1
ATOM 1461 O O . CYS A 1 187 ? 7.670 7.636 31.115 1.00 33.46 187 CYS A O 1
ATOM 1464 N N . LEU A 1 188 ? 9.363 8.041 32.549 1.00 32.83 188 LEU A N 1
ATOM 1465 C CA . LEU A 1 188 ? 10.329 8.409 31.520 1.00 32.91 188 LEU A CA 1
ATOM 1466 C C . LEU A 1 188 ? 9.790 9.508 30.611 1.00 33.12 188 LEU A C 1
ATOM 1467 O O . LEU A 1 188 ? 10.551 10.318 30.079 1.00 32.84 188 LEU A O 1
ATOM 1472 N N . HIS A 1 194 ? 4.978 17.516 31.593 1.00 18.74 194 HIS A N 1
ATOM 1473 C CA . HIS A 1 194 ? 3.725 16.875 31.215 1.00 18.05 194 HIS A CA 1
ATOM 1474 C C . HIS A 1 194 ? 2.666 17.895 30.817 1.00 16.81 194 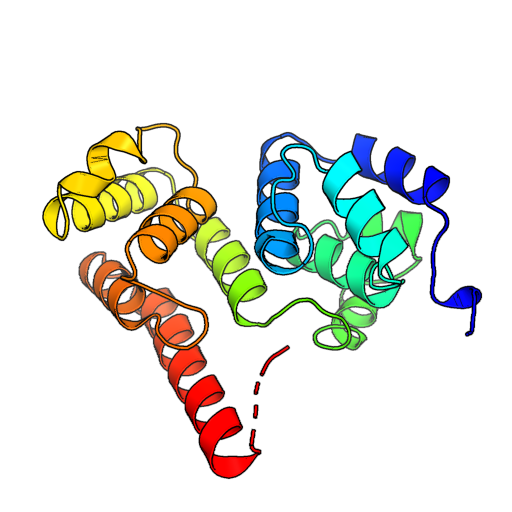HIS A C 1
ATOM 1475 O O . HIS A 1 194 ? 2.875 19.098 30.958 1.00 16.02 194 HIS A O 1
ATOM 1482 N N . HIS A 1 195 ? 1.530 17.399 30.330 1.00 16.25 195 HIS A N 1
ATOM 1483 C CA . HIS A 1 195 ? 0.421 18.247 29.900 1.00 16.27 195 HIS A CA 1
ATOM 1484 C C . HIS A 1 195 ? -0.659 18.344 30.980 1.00 15.24 195 HIS A C 1
ATOM 1485 O O . HIS A 1 195 ? -0.679 17.476 31.883 1.00 16.29 195 HIS A O 1
#

Nearest PDB structures (foldseek):
  2bbr-assembly1_A  TM=1.005E+00  e=1.700E-29  Molluscum contagiosum virus subtype 1
  2f1s-assembly1_A  TM=1.004E+00  e=1.482E-25  Molluscum contagiosum virus subtype 1
  2bbz-assembly2_B  TM=9.683E-01  e=3.053E-23  Molluscum contagiosum virus subtype 1
  8ym4-assembly1_H  TM=9.105E-01  e=6.934E-10  Homo sapiens
  6m6o-assembly1_A  TM=8.357E-01  e=1.377E-09  Homo sapiens